Protein 1UKF (pdb70)

Solvent-accessible surface area: 8376 Å² total; per-residue (Å²): 104,29,83,109,35,43,57,1,86,55,87,0,12,147,83,114,15,20,4,0,0,0,0,10,0,2,67,22,2,80,79,69,86,8,86,50,6,0,78,50,0,29,96,149,16,119,0,15,63,78,0,42,93,16,18,110,44,31,69,99,18,29,62,53,5,98,87,112,129,51,112,39,20,119,52,54,0,8,27,26,0,0,98,76,23,47,16,40,47,126,143,138,17,88,53,13,116,32,80,57,50,22,55,102,5,0,93,48,1,3,122,16,0,9,60,66,59,66,52,3,2,3,22,2,30,7,60,72,154,91,49,10,11,2,0,0,1,2,65,36,78,71,0,10,0,0,0,0,46,39,0,0,10,37,15,48,99,105,34,0,31,52,0,7,70,17,2,4,52,49,9,54,86,90,140,93,74,1,42,19,3,22,8,2,52,4,34,144

Foldseek 3Di:
DLVVQDDAWDQLCPVPLQLLLQLLCLLCVPPDDQNVSRVQSHPVHPSVVSSNVLSVQLVVQLVVCVVVVNPCSNQRSSQRSNVVSVKHFPDDKDKFFCPDALLVQLVVVLVVALDAAKKKWKWFQFPVRDIAIWIWHHHPQKIWIQGNRTGIGIDGSVCSSVNSSVVQVVCVVVVRHRRIMIIGIIDD

Radius of gyration: 15.11 Å; Cα contacts (8 Å, |Δi|>4): 399; chains: 1; bounding box: 39×33×38 Å

Sequence (188 aa):
SLSDFSVASRDVNHNNICAGLSTEWLVMSSDGDAESRMDHLDYNGEGQSRGSERHQVYNDALRAALSNDDEAPFFTASTAVIEDAGFSLRREPKTVHASGGSAQLGQTVAHDVAQSGRKHLLSLRFANVQGHAIACSCEGSQFKLFDPNLGEFQSSRSAAPQLIKGLIDHYNSLNYDVACVNEFRVSV

Nearest PDB structures (foldseek):
  1ukf-assembly1_A  TM=1.005E+00  e=8.238E-40  Pseudomonas savastanoi pv. phaseolicola
  6ii6-assembly2_B  TM=4.759E-01  e=4.467E-05  Vibrio vulnificus
  8sfg-assembly2_C  TM=4.912E-01  e=7.517E-05  Vibrio vulnificus CMCP6
  6ii6-assembly1_A  TM=4.630E-01  e=6.320E-05  Vibrio vulnificus
  6ii2-assembly1_A  TM=4.224E-01  e=4.783E-04  Vibrio vulnificus

Organism: Pseudomonas savastanoi pv. phaseolicola (NCBI:txid319)

B-factor: mean 17.12, std 7.64, range [7.34, 47.31]

Secondary structure (DSSP, 8-state):
-GGGGEEEE----TT--HHHHHHHHHHTTTSS-HHHHHHHHSTTSHHHHHHHHHHHHHHHHHHHHHHTT-SSHHHHHHHHHHHHTT-EE-SPPEEEE--S-HHHHHHHHHHHH-STT-EEEEEEEETTTEEEEEEEEEETTEEEEEETTTEEEEEETTTHHHHHHHHHHHHHHTT--EEEEEEEEEE-

InterPro domains:
  IPR006473 Peptidase C58, YopT-type domain [PF03543] (80-255)
  IPR006473 Peptidase C58, YopT-type domain [TIGR01586] (83-266)
  IPR038765 Papain-like cysteine peptidase superfamily [SSF54001] (82-266)

CATH classification: 3.90.70.20

Structure (mmCIF, N/CA/C/O backbone):
data_1UKF
#
_entry.id   1UKF
#
_cell.length_a   43.601
_cell.length_b   49.596
_cell.length_c   75.705
_cell.angle_alpha   90.00
_cell.angle_beta   90.00
_cell.angle_gamma   90.00
#
_symmetry.space_group_name_H-M   'P 21 21 21'
#
loop_
_entity.id
_entity.type
_entity.pdbx_description
1 polymer 'Avirulence protein AVRPPH3'
2 water water
#
loop_
_atom_site.group_PDB
_atom_site.id
_atom_site.type_symbol
_atom_site.label_atom_id
_atom_site.label_alt_id
_atom_site.label_comp_id
_atom_site.label_asym_id
_atom_site.label_entity_id
_atom_site.label_seq_id
_atom_site.pdbx_PDB_ins_code
_atom_site.Cartn_x
_atom_site.Cartn_y
_atom_site.Cartn_z
_atom_site.occupancy
_atom_site.B_iso_or_equiv
_atom_site.auth_seq_id
_atom_site.auth_comp_id
_atom_site.auth_asym_id
_atom_site.auth_atom_id
_atom_site.pdbx_PDB_model_num
ATOM 1 N N . SER A 1 1 ? 28.352 31.343 64.052 1.00 27.91 81 SER A N 1
ATOM 2 C CA . SER A 1 1 ? 28.536 30.788 62.680 1.00 26.36 81 SER A CA 1
ATOM 3 C C . SER A 1 1 ? 28.142 31.814 61.621 1.00 25.27 81 SER A C 1
ATOM 4 O O . SER A 1 1 ? 27.298 32.675 61.863 1.00 25.35 81 SER A O 1
ATOM 7 N N . LEU A 1 2 ? 28.758 31.715 60.448 1.00 23.55 82 LEU A N 1
ATOM 8 C CA . LEU A 1 2 ? 28.472 32.639 59.357 1.00 22.47 82 LEU A CA 1
ATOM 9 C C . LEU A 1 2 ? 27.011 32.551 58.919 1.00 21.69 82 LEU A C 1
ATOM 10 O O . LEU A 1 2 ? 26.384 33.568 58.628 1.00 20.42 82 LEU A O 1
ATOM 15 N N . SER A 1 3 ? 26.469 31.336 58.879 1.00 21.40 83 SER A N 1
ATOM 16 C CA . SER A 1 3 ? 25.082 31.139 58.474 1.00 21.13 83 SER A CA 1
ATOM 17 C C . SER A 1 3 ? 24.122 31.835 59.433 1.00 20.01 83 SER A C 1
ATOM 18 O O . SER A 1 3 ? 22.998 32.175 59.060 1.00 19.77 83 SER A O 1
ATOM 21 N N . ASP A 1 4 ? 24.566 32.046 60.669 1.00 19.80 84 ASP A N 1
ATOM 22 C CA . ASP A 1 4 ? 23.734 32.711 61.665 1.00 20.90 84 ASP A CA 1
ATOM 23 C C . ASP A 1 4 ? 23.493 34.171 61.296 1.00 19.20 84 ASP A C 1
ATOM 24 O O . ASP A 1 4 ? 22.513 34.771 61.737 1.00 20.98 84 ASP A O 1
ATOM 29 N N . PHE A 1 5 ? 24.384 34.737 60.485 1.00 14.96 85 PHE A N 1
ATOM 30 C CA . PHE A 1 5 ? 24.254 36.130 60.059 1.00 13.30 85 PHE A CA 1
ATOM 31 C C . PHE A 1 5 ? 23.595 36.262 58.690 1.00 12.01 85 PHE A C 1
ATOM 32 O O . PHE A 1 5 ? 23.305 37.367 58.240 1.00 12.09 85 PHE A O 1
ATOM 40 N N . SER A 1 6 ? 23.350 35.136 58.033 1.00 12.15 86 SER A N 1
ATOM 41 C CA . SER A 1 6 ? 22.738 35.155 56.711 1.00 12.83 86 SER A CA 1
ATOM 42 C C . SER A 1 6 ? 21.299 35.656 56.709 1.00 12.18 86 SER A C 1
ATOM 43 O O . SER A 1 6 ? 20.476 35.204 57.508 1.00 12.33 86 SER A O 1
ATOM 46 N N . VAL A 1 7 ? 20.992 36.592 55.817 1.00 12.01 87 VAL A N 1
ATOM 47 C CA . VAL A 1 7 ? 19.628 37.097 55.702 1.00 12.33 87 VAL A CA 1
ATOM 48 C C . VAL A 1 7 ? 19.052 36.782 54.321 1.00 12.72 87 VAL A C 1
ATOM 49 O O . VAL A 1 7 ? 17.835 36.733 54.142 1.00 15.15 87 VAL A O 1
ATOM 53 N N . ALA A 1 8 ? 19.930 36.568 53.346 1.00 11.10 88 ALA A N 1
ATOM 54 C CA . ALA A 1 8 ? 19.506 36.224 51.991 1.00 11.42 88 ALA A CA 1
ATOM 55 C C . ALA A 1 8 ? 20.651 35.527 51.268 1.00 10.52 88 ALA A C 1
ATOM 56 O O . ALA A 1 8 ? 21.524 36.174 50.685 1.00 10.63 88 ALA A O 1
ATOM 58 N N . SER A 1 9 ? 20.644 34.201 51.320 1.00 10.27 89 SER A N 1
ATOM 59 C CA . SER A 1 9 ? 21.672 33.393 50.681 1.00 11.54 89 SER A CA 1
ATOM 60 C C . SER A 1 9 ? 21.458 33.358 49.172 1.00 11.06 89 SER A C 1
ATOM 61 O O . SER A 1 9 ? 20.348 33.100 48.698 1.00 13.05 89 SER A O 1
ATOM 64 N N . ARG A 1 10 ? 22.519 33.620 48.416 1.00 9.38 90 ARG A N 1
ATOM 65 C CA . ARG A 1 10 ? 22.430 33.609 46.963 1.00 10.56 90 ARG A CA 1
ATOM 66 C C . ARG A 1 10 ? 23.810 33.753 46.339 1.00 10.18 90 ARG A C 1
ATOM 67 O O . ARG A 1 10 ? 24.501 34.746 46.568 1.00 11.49 90 ARG A O 1
ATOM 75 N N . ASP A 1 11 ? 24.218 32.752 45.566 1.00 9.13 91 ASP A N 1
ATOM 76 C CA . ASP A 1 11 ? 25.495 32.814 44.870 1.00 9.08 91 ASP A CA 1
ATOM 77 C C . ASP A 1 11 ? 25.170 33.455 43.526 1.00 9.14 91 ASP A C 1
ATOM 78 O O . ASP A 1 11 ? 24.632 32.797 42.632 1.00 9.41 91 ASP A O 1
ATOM 83 N N . VAL A 1 12 ? 25.479 34.739 43.390 1.00 8.40 92 VAL A N 1
ATOM 84 C CA . VAL A 1 12 ? 25.184 35.459 42.157 1.00 9.05 92 VAL A CA 1
ATOM 85 C C . VAL A 1 12 ? 26.436 35.822 41.365 1.00 8.88 92 VAL A C 1
ATOM 86 O O . VAL A 1 12 ? 26.366 36.600 40.412 1.00 8.60 92 VAL A O 1
ATOM 90 N N . ASN A 1 13 ? 27.566 35.214 41.728 1.00 9.26 93 ASN A N 1
ATOM 91 C CA . ASN A 1 13 ? 28.842 35.524 41.086 1.00 8.93 93 ASN A CA 1
ATOM 92 C C . ASN A 1 13 ? 29.402 34.468 40.134 1.00 9.55 93 ASN A C 1
ATOM 93 O O . ASN A 1 13 ? 30.612 34.410 39.910 1.00 9.79 93 ASN A O 1
ATOM 98 N N . HIS A 1 14 ? 28.540 33.645 39.548 1.00 10.00 94 HIS A N 1
ATOM 99 C CA . HIS A 1 14 ? 29.023 32.623 38.626 1.00 10.81 94 HIS A CA 1
ATOM 100 C C . HIS A 1 14 ? 29.801 33.230 37.455 1.00 11.01 94 HIS A C 1
ATOM 101 O O . HIS A 1 14 ? 30.702 32.590 36.907 1.00 12.17 94 HIS A O 1
ATOM 108 N N . ASN A 1 15 ? 29.455 34.459 37.077 1.00 10.98 95 ASN A N 1
ATOM 109 C CA . ASN A 1 15 ? 30.113 35.127 35.959 1.00 11.77 95 ASN A CA 1
ATOM 110 C C . ASN A 1 15 ? 31.342 35.954 36.329 1.00 11.82 95 ASN A C 1
ATOM 111 O O . ASN A 1 15 ? 31.863 36.702 35.499 1.00 12.62 95 ASN A O 1
ATOM 116 N N . ASN A 1 16 ? 31.797 35.831 37.573 1.00 11.78 96 ASN A N 1
ATOM 117 C CA . ASN A 1 16 ? 32.990 36.542 38.033 1.00 12.98 96 ASN A CA 1
ATOM 118 C C . ASN A 1 16 ? 32.983 38.042 37.763 1.00 12.33 96 ASN A C 1
ATOM 119 O O . ASN A 1 16 ? 33.879 38.574 37.105 1.00 12.76 96 ASN A O 1
ATOM 124 N N . ILE A 1 17 ? 31.970 38.721 38.286 1.00 10.76 97 ILE A N 1
ATOM 125 C CA . ILE A 1 17 ? 31.836 40.161 38.122 1.00 10.26 97 ILE A CA 1
ATOM 126 C C . ILE A 1 17 ? 31.600 40.753 39.510 1.00 8.69 97 ILE A C 1
ATOM 127 O O . ILE A 1 17 ? 30.760 41.628 39.699 1.00 9.25 97 ILE A O 1
ATOM 132 N N . CYS A 1 18 ? 32.383 40.281 40.475 1.00 8.66 98 CYS A N 1
ATOM 133 C CA . CYS A 1 18 ? 32.237 40.704 41.866 1.00 9.19 98 CYS A CA 1
ATOM 134 C C . CYS A 1 18 ? 32.301 42.195 42.176 1.00 7.82 98 CYS A C 1
ATOM 135 O O . CYS A 1 18 ? 31.456 42.694 42.924 1.00 8.52 98 CYS A O 1
ATOM 138 N N . ALA A 1 19 ? 33.275 42.914 41.624 1.00 8.86 99 ALA A N 1
ATOM 139 C CA . ALA A 1 19 ? 33.368 44.344 41.896 1.00 9.51 99 ALA A CA 1
ATOM 140 C C . ALA A 1 19 ? 32.123 45.068 41.386 1.00 8.58 99 ALA A C 1
ATOM 141 O O . ALA A 1 19 ? 31.582 45.939 42.070 1.00 8.94 99 ALA A O 1
ATOM 143 N N . GLY A 1 20 ? 31.677 44.707 40.185 1.00 9.03 100 GLY A N 1
ATOM 144 C CA . GLY A 1 20 ? 30.494 45.326 39.612 1.00 8.59 100 GLY A CA 1
ATOM 145 C C . GLY A 1 20 ? 29.233 45.019 40.404 1.00 8.29 100 GLY A C 1
ATOM 146 O O . GLY A 1 20 ? 28.429 45.915 40.662 1.00 8.87 100 GLY A O 1
ATOM 147 N N . LEU A 1 21 ? 29.047 43.754 40.778 1.00 8.17 101 LEU A N 1
ATOM 148 C CA . LEU A 1 21 ? 27.882 43.352 41.561 1.00 8.69 101 LEU A CA 1
ATOM 149 C C . LEU A 1 21 ? 27.894 44.017 42.932 1.00 8.46 101 LEU A C 1
ATOM 150 O O . LEU A 1 21 ? 26.853 44.459 43.421 1.00 8.91 101 LEU A O 1
ATOM 155 N N . SER A 1 22 ? 29.067 44.083 43.555 1.00 8.46 102 SER A N 1
ATOM 156 C CA . SER A 1 22 ? 29.192 44.695 44.870 1.00 8.45 102 SER A CA 1
ATOM 157 C C . SER A 1 22 ? 28.849 46.176 44.807 1.00 8.28 102 SER A C 1
ATOM 158 O O . SER A 1 22 ? 28.206 46.711 45.715 1.00 9.01 102 SER A O 1
ATOM 161 N N . THR A 1 23 ? 29.271 46.843 43.737 1.00 9.13 103 THR A N 1
ATOM 162 C CA . THR A 1 23 ? 28.973 48.261 43.597 1.00 10.18 103 THR A CA 1
ATOM 163 C C . THR A 1 23 ? 27.480 48.460 43.333 1.00 9.16 103 THR A C 1
ATOM 164 O O . THR A 1 23 ? 26.876 49.394 43.864 1.00 9.88 103 THR A O 1
ATOM 168 N N . GLU A 1 24 ? 26.876 47.581 42.535 1.00 9.41 104 GLU A N 1
ATOM 169 C CA . GLU A 1 24 ? 25.441 47.680 42.267 1.00 10.30 104 GLU A CA 1
ATOM 170 C C . GLU A 1 24 ? 24.696 47.496 43.593 1.00 11.21 104 GLU A C 1
ATOM 171 O O . GLU A 1 2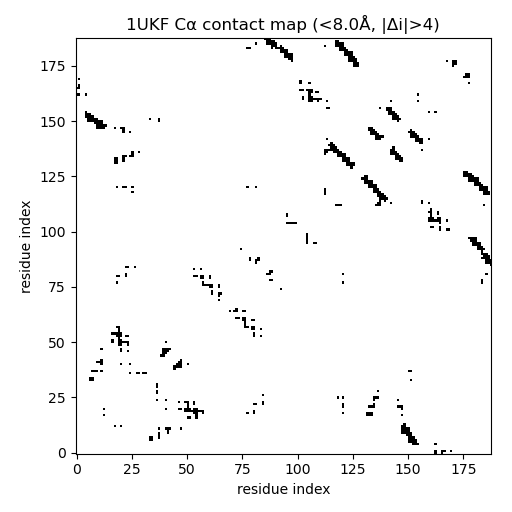4 ? 23.724 48.197 43.869 1.00 11.78 104 GLU A O 1
ATOM 177 N N . TRP A 1 25 ? 25.160 46.566 44.424 1.00 10.17 105 TRP A N 1
ATOM 178 C CA . TRP A 1 25 ? 24.519 46.347 45.718 1.00 10.21 105 TRP A CA 1
ATOM 179 C C . TRP A 1 25 ? 24.632 47.619 46.560 1.00 10.46 105 TRP A C 1
ATOM 180 O O . TRP A 1 25 ? 23.674 48.014 47.222 1.00 12.12 105 TRP A O 1
ATOM 191 N N . LEU A 1 26 ? 25.798 48.263 46.541 1.00 10.83 106 LEU A N 1
ATOM 192 C CA . LEU A 1 26 ? 25.983 49.488 47.310 1.00 12.16 106 LEU A CA 1
ATOM 193 C C . LEU A 1 26 ? 24.979 50.552 46.888 1.00 12.41 106 LEU A C 1
ATOM 194 O O . LEU A 1 26 ? 24.414 51.250 47.733 1.00 15.25 106 LEU A O 1
ATOM 199 N N . VAL A 1 27 ? 24.751 50.668 45.583 1.00 12.49 107 VAL A N 1
ATOM 200 C CA . VAL A 1 27 ? 23.814 51.656 45.064 1.00 14.68 107 VAL A CA 1
ATOM 201 C C . VAL A 1 27 ? 22.393 51.441 45.574 1.00 14.90 107 VAL A C 1
ATOM 202 O O . VAL A 1 27 ? 21.706 52.402 45.919 1.00 16.26 107 VAL A O 1
ATOM 206 N N . MET A 1 28 ? 21.946 50.191 45.639 1.00 14.13 108 MET A N 1
ATOM 207 C CA . MET A 1 28 ? 20.590 49.939 46.113 1.00 17.07 108 MET A CA 1
ATOM 208 C C . MET A 1 28 ? 20.502 49.105 47.390 1.00 14.88 108 MET A C 1
ATOM 209 O O . MET A 1 28 ? 19.535 48.376 47.605 1.00 15.37 108 MET A O 1
ATOM 214 N N . SER A 1 29 ? 21.497 49.256 48.259 1.00 14.06 109 SER A N 1
ATOM 215 C CA . SER A 1 29 ? 21.548 48.513 49.514 1.00 14.37 109 SER A CA 1
ATOM 216 C C . SER A 1 29 ? 20.408 48.838 50.476 1.00 14.69 109 SER A C 1
ATOM 217 O O . SER A 1 29 ? 20.103 48.047 51.365 1.00 13.99 109 SER A O 1
ATOM 220 N N . SER A 1 30 ? 19.771 49.990 50.293 1.00 15.85 110 SER A N 1
ATOM 221 C CA . SER A 1 30 ? 18.678 50.391 51.174 1.00 18.76 110 SER A CA 1
ATOM 222 C C . SER A 1 30 ? 17.298 50.140 50.579 1.00 18.84 110 SER A C 1
ATOM 223 O O . SER A 1 30 ? 16.285 50.436 51.215 1.00 20.36 110 SER A O 1
ATOM 226 N N . ASP A 1 31 ? 17.253 49.594 49.369 1.00 18.50 111 ASP A N 1
ATOM 227 C CA . ASP A 1 31 ? 15.977 49.335 48.711 1.00 19.65 111 ASP A CA 1
ATOM 228 C C . ASP A 1 31 ? 15.425 47.946 49.003 1.00 18.55 111 ASP A C 1
ATOM 229 O O . ASP A 1 31 ? 16.163 46.962 49.007 1.00 15.91 111 ASP A O 1
ATOM 234 N N . GLY A 1 32 ? 14.117 47.881 49.246 1.00 17.94 112 GLY A N 1
ATOM 235 C CA . GLY A 1 32 ? 13.460 46.618 49.539 1.00 17.93 112 GLY A CA 1
ATOM 236 C C . GLY A 1 32 ? 14.070 45.917 50.736 1.00 16.74 112 GLY A C 1
ATOM 237 O O . GLY A 1 32 ? 14.457 46.562 51.710 1.00 17.81 112 GLY A O 1
ATOM 238 N N . ASP A 1 33 ? 14.134 44.591 50.678 1.00 16.66 113 ASP A N 1
ATOM 239 C CA . ASP A 1 33 ? 14.736 43.818 51.755 1.00 17.24 113 ASP A CA 1
ATOM 240 C C . ASP A 1 33 ? 15.859 42.968 51.171 1.00 15.67 113 ASP A C 1
ATOM 241 O O . ASP A 1 33 ? 16.094 42.987 49.963 1.00 14.57 113 ASP A O 1
ATOM 246 N N . ALA A 1 34 ? 16.557 42.230 52.025 1.00 15.42 114 ALA A N 1
ATOM 247 C CA . ALA A 1 34 ? 17.670 41.404 51.572 1.00 12.52 114 ALA A CA 1
ATOM 248 C C . ALA A 1 34 ? 17.289 40.454 50.440 1.00 13.35 114 ALA A C 1
ATOM 249 O O . ALA A 1 34 ? 18.026 40.323 49.460 1.00 12.16 114 ALA A O 1
ATOM 251 N N . GLU A 1 35 ? 16.143 39.792 50.571 1.00 13.44 115 GLU A N 1
ATOM 252 C CA . GLU A 1 35 ? 15.688 38.853 49.550 1.00 14.29 115 GLU A CA 1
ATOM 253 C C . GLU A 1 35 ? 15.460 39.527 48.203 1.00 13.44 115 GLU A C 1
ATOM 254 O O . GLU A 1 35 ? 15.884 39.010 47.164 1.00 13.36 115 GLU A O 1
ATOM 260 N N . SER A 1 36 ? 14.790 40.676 48.210 1.00 13.50 116 SER A N 1
ATOM 261 C CA . SER A 1 36 ? 14.528 41.372 46.959 1.00 12.61 116 SER A CA 1
ATOM 262 C C . SER A 1 36 ? 15.822 41.904 46.351 1.00 12.02 116 SER A C 1
ATOM 263 O O . SER A 1 36 ? 15.939 41.996 45.131 1.00 12.03 116 SER A O 1
ATOM 266 N N . ARG A 1 37 ? 16.798 42.242 47.192 1.00 11.32 117 ARG A N 1
ATOM 267 C CA . ARG A 1 37 ? 18.073 42.736 46.678 1.00 10.65 117 ARG A CA 1
ATOM 268 C C . ARG A 1 37 ? 18.815 41.601 45.983 1.00 10.80 117 ARG A C 1
ATOM 269 O O . ARG A 1 37 ? 19.436 41.803 44.939 1.00 10.56 117 ARG A O 1
ATOM 277 N N . MET A 1 38 ? 18.742 40.402 46.550 1.00 9.52 118 MET A N 1
ATOM 278 C CA . MET A 1 38 ? 19.404 39.270 45.920 1.00 9.36 118 MET A CA 1
ATOM 279 C C . MET A 1 38 ? 18.656 38.875 44.643 1.00 10.54 118 MET A C 1
ATOM 280 O O . MET A 1 38 ? 19.275 38.454 43.665 1.00 10.31 118 MET A O 1
ATOM 285 N N . ASP A 1 39 ? 17.330 39.018 44.640 1.00 10.59 119 ASP A N 1
ATOM 286 C CA . ASP A 1 39 ? 16.544 38.694 43.446 1.00 11.15 119 ASP A CA 1
ATOM 287 C C . ASP A 1 39 ? 16.966 39.640 42.322 1.00 10.28 119 ASP A C 1
ATOM 288 O O . ASP A 1 39 ? 17.054 39.248 41.158 1.00 11.57 119 ASP A O 1
ATOM 293 N N . HIS A 1 40 ? 17.231 40.891 42.683 1.00 11.06 120 HIS A N 1
ATOM 294 C CA . HIS A 1 40 ? 17.659 41.907 41.725 1.00 10.42 120 HIS A CA 1
ATOM 295 C C . HIS A 1 40 ? 19.003 41.552 41.079 1.00 10.48 120 HIS A C 1
ATOM 296 O O . HIS A 1 40 ? 19.190 41.709 39.867 1.00 10.98 120 HIS A O 1
ATOM 303 N N . LEU A 1 41 ? 19.926 41.058 41.899 1.00 10.02 121 LEU A N 1
ATOM 304 C CA . LEU A 1 41 ? 21.268 40.707 41.451 1.00 10.06 121 LEU A CA 1
ATOM 305 C C . LEU A 1 41 ? 21.394 39.303 40.874 1.00 9.92 121 LEU A C 1
ATOM 306 O O . LEU A 1 41 ? 22.427 38.971 40.285 1.00 10.37 121 LEU A O 1
ATOM 311 N N . ASP A 1 42 ? 20.357 38.484 41.045 1.00 9.52 122 ASP A N 1
ATOM 312 C CA . ASP A 1 42 ? 20.378 37.113 40.540 1.00 11.03 122 ASP A CA 1
ATOM 313 C C . ASP A 1 42 ? 20.482 37.108 39.012 1.00 10.32 122 ASP A C 1
ATOM 314 O O . ASP A 1 42 ? 20.245 38.123 38.358 1.00 10.89 122 ASP A O 1
ATOM 319 N N . TYR A 1 43 ? 20.813 35.951 38.450 1.00 10.59 123 TYR A N 1
ATOM 320 C CA . TYR A 1 43 ? 21.035 35.818 37.016 1.00 11.45 123 TYR A CA 1
ATOM 321 C C . TYR A 1 43 ? 19.944 36.277 36.060 1.00 12.05 123 TYR A C 1
ATOM 322 O O . TYR A 1 43 ? 20.248 36.735 34.961 1.00 12.73 123 TYR A O 1
ATOM 331 N N . ASN A 1 44 ? 18.684 36.171 36.463 1.00 11.85 124 ASN A N 1
ATOM 332 C CA . ASN A 1 44 ? 17.595 36.603 35.594 1.00 12.62 124 ASN A CA 1
ATOM 333 C C . ASN A 1 44 ? 17.117 37.997 35.986 1.00 13.53 124 ASN A C 1
ATOM 334 O O . ASN A 1 44 ? 16.073 38.456 35.528 1.00 15.23 124 ASN A O 1
ATOM 339 N N . GLY A 1 45 ? 17.901 38.673 36.823 1.00 11.90 125 GLY A N 1
ATOM 340 C CA . GLY A 1 45 ? 17.539 40.002 37.280 1.00 12.18 125 GLY A CA 1
ATOM 341 C C . GLY A 1 45 ? 18.309 41.132 36.623 1.00 12.88 125 GLY A C 1
ATOM 342 O O . GLY A 1 45 ? 19.424 40.950 36.135 1.00 12.21 125 GLY A O 1
ATOM 343 N N . GLU A 1 46 ? 17.702 42.313 36.618 1.00 13.59 126 GLU A N 1
ATOM 344 C CA . GLU A 1 46 ? 18.312 43.499 36.029 1.00 13.99 126 GLU A CA 1
ATOM 345 C C . GLU A 1 46 ? 19.658 43.815 36.675 1.00 13.02 126 GLU A C 1
ATOM 346 O O . GLU A 1 46 ? 20.571 44.311 36.011 1.00 12.81 126 GLU A O 1
ATOM 352 N N . GLY A 1 47 ? 19.770 43.522 37.969 1.00 11.60 127 GLY A N 1
ATOM 353 C CA . GLY A 1 47 ? 21.001 43.782 38.697 1.00 11.40 127 GLY A CA 1
ATOM 354 C C . GLY A 1 47 ? 22.196 43.001 38.186 1.00 10.95 127 GLY A C 1
ATOM 355 O O . GLY A 1 47 ? 23.330 43.468 38.300 1.00 12.65 127 GLY A O 1
ATOM 356 N N . GLN A 1 48 ? 21.960 41.814 37.636 1.00 10.69 128 GLN A N 1
ATOM 357 C CA . GLN A 1 48 ? 23.053 41.009 37.105 1.00 10.66 128 GLN A CA 1
ATOM 358 C C . GLN A 1 48 ? 23.637 41.743 35.897 1.00 11.80 128 GLN A C 1
ATOM 359 O O . GLN A 1 48 ? 24.856 41.849 35.758 1.00 12.53 128 GLN A O 1
ATOM 365 N N . SER A 1 49 ? 22.772 42.268 35.030 1.00 11.91 129 SER A N 1
ATOM 366 C CA . SER A 1 49 ? 23.241 43.005 33.859 1.00 14.05 129 SER A CA 1
ATOM 367 C C . SER A 1 49 ? 23.879 44.332 34.253 1.00 13.15 129 SER A C 1
ATOM 368 O O . SER A 1 49 ? 24.913 44.711 33.705 1.00 12.57 129 SER A O 1
ATOM 371 N N . ARG A 1 50 ? 23.265 45.042 35.195 1.00 12.21 130 ARG A N 1
ATOM 372 C CA . ARG A 1 50 ? 23.814 46.319 35.636 1.00 12.22 130 ARG A CA 1
ATOM 373 C C . ARG A 1 50 ? 25.163 46.064 36.307 1.00 12.44 130 ARG A C 1
ATOM 374 O O . ARG A 1 50 ? 26.125 46.807 36.096 1.00 12.16 130 ARG A O 1
ATOM 382 N N . GLY A 1 51 ? 25.227 45.009 37.114 1.00 11.16 131 GLY A N 1
ATOM 383 C CA . GLY A 1 51 ? 26.465 44.668 37.789 1.00 11.79 131 GLY A CA 1
ATOM 384 C C . GLY A 1 51 ? 27.544 44.338 36.778 1.00 10.71 131 GLY A C 1
ATOM 385 O O . GLY A 1 51 ? 28.706 44.700 36.955 1.00 10.65 131 GLY A O 1
ATOM 386 N N . SER A 1 52 ? 27.165 43.648 35.708 1.00 10.40 132 SER A N 1
ATOM 387 C CA . SER A 1 52 ? 28.120 43.295 34.667 1.00 11.56 132 SER A CA 1
ATOM 388 C C . SER A 1 52 ? 28.651 44.562 34.001 1.00 11.95 132 SER A C 1
ATOM 389 O O . SER A 1 52 ? 29.848 44.677 33.729 1.00 11.92 132 SER A O 1
ATOM 392 N N . GLU A 1 53 ? 27.759 45.516 33.750 1.00 10.95 133 GLU A N 1
ATOM 393 C CA . GLU A 1 53 ? 28.144 46.783 33.135 1.00 11.95 133 GLU A CA 1
ATOM 394 C C . GLU A 1 53 ? 29.114 47.525 34.049 1.00 10.92 133 GLU A C 1
ATOM 395 O O . GLU A 1 53 ? 30.105 48.092 33.588 1.00 11.34 133 GLU A O 1
ATOM 401 N N . ARG A 1 54 ? 28.825 47.537 35.346 1.00 10.53 134 ARG A N 1
ATOM 402 C CA . ARG A 1 54 ? 29.712 48.204 36.287 1.00 10.23 134 ARG A CA 1
ATOM 403 C C . ARG A 1 54 ? 31.049 47.478 36.331 1.00 9.89 134 ARG A C 1
ATOM 404 O O . ARG A 1 54 ? 32.099 48.110 36.451 1.00 9.77 134 ARG A O 1
ATOM 412 N N . HIS A 1 55 ? 31.024 46.153 36.228 1.00 9.81 135 HIS A N 1
ATOM 413 C CA . HIS A 1 55 ? 32.272 45.414 36.262 1.00 8.71 135 HIS A CA 1
ATOM 414 C C . HIS A 1 55 ? 33.116 45.756 35.036 1.00 10.30 135 HIS A C 1
ATOM 415 O O . HIS A 1 55 ? 34.347 45.695 35.082 1.00 10.02 135 HIS A O 1
ATOM 422 N N . GLN A 1 56 ? 32.457 46.108 33.935 1.00 11.43 136 GLN A N 1
ATOM 423 C CA . GLN A 1 56 ? 33.180 46.489 32.730 1.00 11.28 136 GLN A CA 1
ATOM 424 C C . GLN A 1 56 ? 33.879 47.826 32.973 1.00 11.01 136 GLN A C 1
ATOM 425 O O . GLN A 1 56 ? 34.961 48.068 32.439 1.00 11.72 136 GLN A O 1
ATOM 431 N N . VAL A 1 57 ? 33.262 48.693 33.773 1.00 10.93 137 VAL A N 1
ATOM 432 C CA . VAL A 1 57 ? 33.881 49.974 34.106 1.00 11.23 137 VAL A CA 1
ATOM 433 C C . VAL A 1 57 ? 35.147 49.648 34.904 1.00 11.14 137 VAL A C 1
ATOM 434 O O . VAL A 1 57 ? 36.201 50.240 34.686 1.00 11.25 137 VAL A O 1
ATOM 438 N N . TYR A 1 58 ? 35.032 48.701 35.832 1.00 10.22 138 TYR A N 1
ATOM 439 C CA . TYR A 1 58 ? 36.166 48.265 36.641 1.00 8.98 138 TYR A CA 1
ATOM 440 C C . TYR A 1 58 ? 37.274 47.717 35.733 1.00 9.25 138 TYR A C 1
ATOM 441 O O . TYR A 1 58 ? 38.438 48.106 35.859 1.00 10.02 138 TYR A O 1
ATOM 450 N N . ASN A 1 59 ? 36.906 46.817 34.822 1.00 9.29 139 ASN A N 1
ATOM 451 C CA . ASN A 1 59 ? 37.872 46.217 33.902 1.00 9.41 139 ASN A CA 1
ATOM 452 C C . ASN A 1 59 ? 38.531 47.247 32.996 1.00 8.64 139 ASN A C 1
ATOM 453 O O . ASN A 1 59 ? 39.734 47.169 32.742 1.00 10.27 139 ASN A O 1
ATOM 458 N N . ASP A 1 60 ? 37.745 48.197 32.494 1.00 9.38 140 ASP A N 1
ATOM 459 C CA . ASP A 1 60 ? 38.282 49.239 31.620 1.00 10.30 140 ASP A CA 1
ATOM 460 C C . ASP A 1 60 ? 39.335 50.044 32.368 1.00 10.50 140 ASP A C 1
ATOM 461 O O . ASP A 1 60 ? 40.406 50.331 31.833 1.00 10.39 140 ASP A O 1
ATOM 466 N N . ALA A 1 61 ? 39.025 50.409 33.607 1.00 9.66 141 ALA A N 1
ATOM 467 C CA . ALA A 1 61 ? 39.959 51.185 34.416 1.00 9.79 141 ALA A CA 1
ATOM 468 C C . ALA A 1 61 ? 41.201 50.369 34.761 1.00 9.95 141 ALA A C 1
ATOM 469 O O . ALA A 1 61 ? 42.311 50.903 34.792 1.00 11.66 141 ALA A O 1
ATOM 471 N N . LEU A 1 62 ? 41.022 49.077 35.015 1.00 9.90 142 LEU A N 1
ATOM 472 C CA . LEU A 1 62 ? 42.155 48.221 35.344 1.00 9.80 142 LEU A CA 1
ATOM 473 C C . LEU A 1 62 ? 43.073 48.072 34.135 1.00 10.57 142 LEU A C 1
ATOM 474 O O . LEU A 1 62 ? 44.292 48.192 34.260 1.00 10.53 142 LEU A O 1
ATOM 479 N N . ARG A 1 63 ? 42.489 47.818 32.967 1.00 9.75 143 ARG A N 1
ATOM 480 C CA . ARG A 1 63 ? 43.279 47.655 31.749 1.00 9.86 143 ARG A CA 1
ATOM 481 C C . ARG A 1 63 ? 44.099 48.912 31.469 1.00 9.93 143 ARG A C 1
ATOM 482 O O . ARG A 1 63 ? 45.272 48.825 31.110 1.00 10.54 143 ARG A O 1
ATOM 484 N N . ALA A 1 64 ? 43.484 50.079 31.634 1.00 10.23 144 ALA A N 1
ATOM 485 C CA . ALA A 1 64 ? 44.190 51.338 31.404 1.00 11.25 144 ALA A CA 1
ATOM 486 C C . ALA A 1 64 ? 45.312 51.523 32.428 1.00 12.75 144 ALA A C 1
ATOM 487 O O . ALA A 1 64 ? 46.422 51.930 32.082 1.00 13.35 144 ALA A 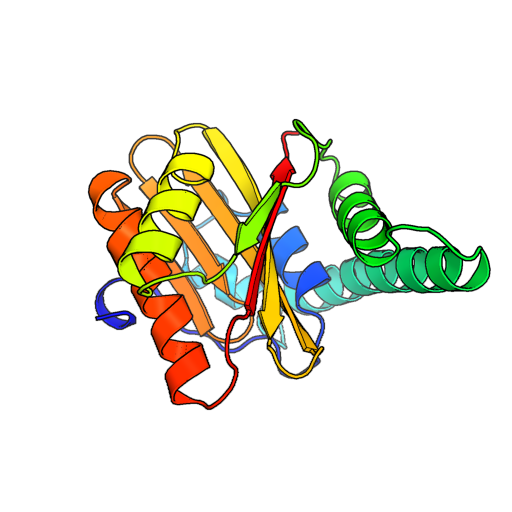O 1
ATOM 489 N N . ALA A 1 65 ? 45.023 51.217 33.689 1.00 11.56 145 ALA A N 1
ATOM 490 C CA . ALA A 1 65 ? 46.008 51.356 34.759 1.00 12.71 145 ALA A CA 1
ATOM 491 C C . ALA A 1 65 ? 47.217 50.459 34.520 1.00 13.47 145 ALA A C 1
ATOM 492 O O . ALA A 1 65 ? 48.357 50.877 34.724 1.00 15.01 145 ALA A O 1
ATOM 494 N N . LEU A 1 66 ? 46.972 49.228 34.090 1.00 11.47 146 LEU A N 1
ATOM 495 C CA . LEU A 1 66 ? 48.061 48.298 33.821 1.00 13.01 146 LEU A CA 1
ATOM 496 C C . LEU A 1 66 ? 48.860 48.749 32.601 1.00 13.66 146 LEU A C 1
ATOM 497 O O . LEU A 1 66 ? 50.084 48.611 32.561 1.00 15.68 146 LEU A O 1
ATOM 502 N N . SER A 1 67 ? 48.166 49.292 31.606 1.00 14.60 147 SER A N 1
ATOM 503 C CA . SER A 1 67 ? 48.826 49.768 30.394 1.00 16.74 147 SER A CA 1
ATOM 504 C C . SER A 1 67 ? 49.694 50.986 30.701 1.00 17.67 147 SER A C 1
ATOM 505 O O . SER A 1 67 ? 50.739 51.183 30.080 1.00 19.95 147 SER A O 1
ATOM 508 N N . ASN A 1 68 ? 49.259 51.792 31.665 1.00 18.54 148 ASN A N 1
ATOM 509 C CA . ASN A 1 68 ? 49.977 53.002 32.053 1.00 21.04 148 ASN A CA 1
ATOM 510 C C . ASN A 1 68 ? 50.990 52.771 33.173 1.00 21.75 148 ASN A C 1
ATOM 511 O O . ASN A 1 68 ? 51.542 53.727 33.723 1.00 22.51 148 ASN A O 1
ATOM 516 N N . ASP A 1 69 ? 51.233 51.507 33.504 1.00 22.21 149 ASP A N 1
ATOM 517 C CA . ASP A 1 69 ? 52.177 51.153 34.559 1.00 24.09 149 ASP A CA 1
ATOM 518 C C . ASP A 1 69 ? 51.846 51.861 35.871 1.00 24.49 149 ASP A C 1
ATOM 519 O O . ASP A 1 69 ? 52.724 52.412 36.538 1.00 25.27 149 ASP A O 1
ATOM 524 N N . ASP A 1 70 ? 50.566 51.838 36.229 1.00 23.34 150 ASP A N 1
ATOM 525 C CA . ASP A 1 70 ? 50.081 52.460 37.455 1.00 23.41 150 ASP A CA 1
ATOM 526 C C . ASP A 1 70 ? 50.730 51.774 38.655 1.00 22.07 150 ASP A C 1
ATOM 527 O O . ASP A 1 70 ? 50.916 50.558 38.654 1.00 22.22 150 ASP A O 1
ATOM 532 N N . GLU A 1 71 ? 51.074 52.557 39.674 1.00 22.55 151 GLU A N 1
ATOM 533 C CA . GLU A 1 71 ? 51.699 52.018 40.878 1.00 22.48 151 GLU A CA 1
ATOM 534 C C . GLU A 1 71 ? 50.707 51.174 41.677 1.00 21.11 151 GLU A C 1
ATOM 535 O O . GLU A 1 71 ? 51.090 50.209 42.339 1.00 22.69 151 GLU A O 1
ATOM 537 N N . ALA A 1 72 ? 49.432 51.547 41.608 1.00 19.57 152 ALA A N 1
ATOM 538 C CA . ALA A 1 72 ? 48.375 50.833 42.314 1.00 17.15 152 ALA A CA 1
ATOM 539 C C . ALA A 1 72 ? 47.178 50.648 41.382 1.00 16.09 152 ALA A C 1
ATOM 540 O O . ALA A 1 72 ? 46.123 51.250 41.584 1.00 15.45 152 ALA A O 1
ATOM 542 N N . PRO A 1 73 ? 47.320 49.786 40.362 1.00 14.52 153 PRO A N 1
ATOM 543 C CA . PRO A 1 73 ? 46.251 49.528 39.392 1.00 12.60 153 PRO A CA 1
ATOM 544 C C . PRO A 1 73 ? 44.911 49.052 39.935 1.00 11.73 153 PRO A C 1
ATOM 545 O O . PRO A 1 73 ? 43.866 49.460 39.433 1.00 10.92 153 PRO A O 1
ATOM 549 N N . PHE A 1 74 ? 44.931 48.191 40.945 1.00 11.93 154 PHE A N 1
ATOM 550 C CA . PHE A 1 74 ? 43.690 47.689 41.516 1.00 11.08 154 PHE A CA 1
ATOM 551 C C . PHE A 1 74 ? 42.984 48.753 42.349 1.00 12.03 154 PHE A C 1
ATOM 552 O O . PHE A 1 74 ? 41.758 48.814 42.363 1.00 12.40 154 PHE A O 1
ATOM 560 N N . PHE A 1 75 ? 43.752 49.597 43.034 1.00 11.06 155 PHE A N 1
ATOM 561 C CA . PHE A 1 75 ? 43.152 50.677 43.808 1.00 11.82 155 PHE A CA 1
ATOM 562 C C . PHE A 1 75 ? 42.507 51.633 42.812 1.00 12.20 155 PHE A C 1
ATOM 563 O O . PHE A 1 75 ? 41.429 52.164 43.053 1.00 12.13 155 PHE A O 1
ATOM 571 N N . THR A 1 76 ? 43.177 51.847 41.685 1.00 11.92 156 THR A N 1
ATOM 572 C CA . THR A 1 76 ? 42.665 52.737 40.654 1.00 12.32 156 THR A CA 1
ATOM 573 C C . THR A 1 76 ? 41.368 52.196 40.053 1.00 11.59 156 THR A C 1
ATOM 574 O O . THR A 1 76 ? 40.401 52.937 39.877 1.00 12.22 156 THR A O 1
ATOM 578 N N . ALA A 1 77 ? 41.346 50.901 39.751 1.00 10.44 157 ALA A N 1
ATOM 579 C CA . ALA A 1 77 ? 40.165 50.268 39.171 1.00 10.23 157 ALA A CA 1
ATOM 580 C C . ALA A 1 77 ? 38.977 50.285 40.135 1.00 9.33 157 ALA A C 1
ATOM 581 O O . ALA A 1 77 ? 37.852 50.588 39.737 1.00 9.90 157 ALA A O 1
ATOM 583 N N . SER A 1 78 ? 39.226 49.956 41.399 1.00 10.51 158 SER A N 1
ATOM 584 C CA . SER A 1 78 ? 38.163 49.949 42.395 1.00 10.31 158 SER A CA 1
ATOM 585 C C . SER A 1 78 ? 37.614 51.356 42.590 1.00 11.17 158 SER A C 1
ATOM 586 O O . SER A 1 78 ? 36.409 51.545 42.772 1.00 11.51 158 SER A O 1
ATOM 589 N N . THR A 1 79 ? 38.497 52.347 42.552 1.00 10.73 159 THR A N 1
ATOM 590 C CA . THR A 1 79 ? 38.068 53.731 42.706 1.00 12.37 159 THR A CA 1
ATOM 591 C C . THR A 1 79 ? 37.199 54.135 41.515 1.00 12.11 159 THR A C 1
ATOM 592 O O . THR A 1 79 ? 36.196 54.824 41.676 1.00 11.94 159 THR A O 1
ATOM 596 N N . ALA A 1 80 ? 37.579 53.689 40.323 1.00 12.08 160 ALA A N 1
ATOM 597 C CA . ALA A 1 80 ? 36.836 54.020 39.114 1.00 10.89 160 ALA A CA 1
ATOM 598 C C . ALA A 1 80 ? 35.408 53.487 39.137 1.00 11.40 160 ALA A C 1
ATOM 599 O O . ALA A 1 80 ? 34.472 54.198 38.773 1.00 12.09 160 ALA A O 1
ATOM 601 N N . VAL A 1 81 ? 35.226 52.244 39.574 1.00 11.36 161 VAL A N 1
ATOM 602 C CA . VAL A 1 81 ? 33.882 51.687 39.594 1.00 11.16 161 VAL A CA 1
ATOM 603 C C . VAL A 1 81 ? 32.982 52.357 40.628 1.00 10.84 161 VAL A C 1
ATOM 604 O O . VAL A 1 81 ? 31.790 52.540 40.377 1.00 10.53 161 VAL A O 1
ATOM 608 N N . ILE A 1 82 ? 33.526 52.753 41.775 1.00 10.50 162 ILE A N 1
ATOM 609 C CA . ILE A 1 82 ? 32.664 53.407 42.753 1.00 11.67 162 ILE A CA 1
ATOM 610 C C . ILE A 1 82 ? 32.350 54.845 42.340 1.00 11.80 162 ILE A C 1
ATOM 611 O O . ILE A 1 82 ? 31.256 55.340 42.612 1.00 12.94 162 ILE A O 1
ATOM 616 N N . GLU A 1 83 ? 33.283 55.513 41.666 1.00 12.46 163 GLU A N 1
ATOM 617 C CA . GLU A 1 83 ? 33.025 56.882 41.218 1.00 12.95 163 GLU A CA 1
ATOM 618 C C . GLU A 1 83 ? 31.983 56.871 40.102 1.00 12.90 163 GLU A C 1
ATOM 619 O O . GLU A 1 83 ? 31.154 57.776 40.007 1.00 13.95 163 GLU A O 1
ATOM 625 N N . ASP A 1 84 ? 32.023 55.839 39.266 1.00 12.81 164 ASP A N 1
ATOM 626 C CA . ASP A 1 84 ? 31.069 55.703 38.172 1.00 13.21 164 ASP A CA 1
ATOM 627 C C . ASP A 1 84 ? 29.658 55.561 38.734 1.00 13.67 164 ASP A C 1
ATOM 628 O O . ASP A 1 84 ? 28.681 55.947 38.087 1.00 15.13 164 ASP A O 1
ATOM 633 N N . ALA A 1 85 ? 29.560 55.005 39.939 1.00 14.22 165 ALA A N 1
ATOM 634 C CA . ALA A 1 85 ? 28.280 54.792 40.604 1.00 14.36 165 ALA A CA 1
ATOM 635 C C . ALA A 1 85 ? 27.798 56.018 41.376 1.00 14.76 165 ALA A C 1
ATOM 636 O O . ALA A 1 85 ? 26.749 55.977 42.023 1.00 17.38 165 ALA A O 1
ATOM 638 N N . GLY A 1 86 ? 28.563 57.102 41.317 1.00 14.12 166 GLY A N 1
ATOM 639 C CA . GLY A 1 86 ? 28.165 58.316 42.010 1.00 14.68 166 GLY A CA 1
ATOM 640 C C . GLY A 1 86 ? 28.772 58.518 43.385 1.00 14.97 166 GLY A C 1
ATOM 641 O O . GLY A 1 86 ? 28.410 59.460 44.094 1.00 16.08 166 GLY A O 1
ATOM 642 N N . PHE A 1 87 ? 29.688 57.637 43.773 1.00 13.45 167 PHE A N 1
ATOM 643 C CA . PHE A 1 87 ? 30.343 57.744 45.072 1.00 13.67 167 PHE A CA 1
ATOM 644 C C . PHE A 1 87 ? 31.691 58.425 44.927 1.00 14.04 167 PHE A C 1
ATOM 645 O O . PHE A 1 87 ? 32.199 58.607 43.822 1.00 14.78 167 PHE A O 1
ATOM 653 N N . SER A 1 88 ? 32.272 58.779 46.066 1.00 15.37 168 SER A N 1
ATOM 654 C CA . SER A 1 88 ? 33.591 59.386 46.104 1.00 16.24 168 SER A CA 1
ATOM 655 C C . SER A 1 88 ? 34.345 58.733 47.258 1.00 15.85 168 SER A C 1
ATOM 656 O O . SER A 1 88 ? 33.737 58.336 48.251 1.00 16.34 168 SER A O 1
ATOM 659 N N . LEU A 1 89 ? 35.659 58.594 47.115 1.00 17.72 169 LEU A N 1
ATOM 660 C CA . LEU A 1 89 ? 36.474 58.007 48.175 1.00 18.18 169 LEU A CA 1
ATOM 661 C C . LEU A 1 89 ? 36.587 59.002 49.319 1.00 19.45 169 LEU A C 1
ATOM 662 O O . LEU A 1 89 ? 36.921 60.166 49.102 1.00 20.51 169 LEU A O 1
ATOM 667 N N . ARG A 1 90 ? 36.314 58.543 50.534 1.00 19.75 170 ARG A N 1
ATOM 668 C CA . ARG A 1 90 ? 36.389 59.402 51.711 1.00 20.67 170 ARG A CA 1
ATOM 669 C C . ARG A 1 90 ? 37.773 59.358 52.345 1.00 21.16 170 ARG A C 1
ATOM 670 O O . ARG A 1 90 ? 38.184 60.289 53.039 1.00 22.22 170 ARG A O 1
ATOM 678 N N . ARG A 1 91 ? 38.491 58.268 52.106 1.00 20.73 171 ARG A N 1
ATOM 679 C CA . ARG A 1 91 ? 39.823 58.098 52.667 1.00 20.70 171 ARG A CA 1
ATOM 680 C C . ARG A 1 91 ? 40.709 57.323 51.715 1.00 20.29 171 ARG A C 1
ATOM 681 O O . ARG A 1 91 ? 40.237 56.732 50.746 1.00 19.24 171 ARG A O 1
ATOM 689 N N . GLU A 1 92 ? 42.004 57.333 52.004 1.00 19.97 172 GLU A N 1
ATOM 690 C CA . GLU A 1 92 ? 42.969 56.593 51.211 1.00 20.26 172 GLU A CA 1
ATOM 691 C C . GLU A 1 92 ? 42.625 55.129 51.459 1.00 18.09 172 GLU A C 1
ATOM 692 O O . GLU A 1 92 ? 42.288 54.756 52.582 1.00 18.65 172 GLU A O 1
ATOM 698 N N . PRO A 1 93 ? 42.671 54.287 50.415 1.00 16.89 173 PRO A N 1
ATOM 699 C CA . PRO A 1 93 ? 42.347 52.876 50.646 1.00 16.99 173 PRO A CA 1
ATOM 700 C C . PRO A 1 93 ? 43.224 52.309 51.759 1.00 17.29 173 PRO A C 1
ATOM 701 O O . PRO A 1 93 ? 44.439 52.520 51.771 1.00 19.24 173 PRO A O 1
ATOM 705 N N . LYS A 1 94 ? 42.606 51.598 52.694 1.00 16.75 174 LYS A N 1
ATOM 706 C CA . LYS A 1 94 ? 43.337 51.017 53.811 1.00 17.16 174 LYS A CA 1
ATOM 707 C C . LYS A 1 94 ? 43.555 49.524 53.619 1.00 18.28 174 LYS A C 1
ATOM 708 O O . LYS A 1 94 ? 42.665 48.811 53.162 1.00 19.62 174 LYS A O 1
ATOM 714 N N . THR A 1 95 ? 44.747 49.054 53.969 1.00 16.63 175 THR A N 1
ATOM 715 C CA . THR A 1 95 ? 45.078 47.644 53.841 1.00 17.43 175 THR A CA 1
ATOM 716 C C . THR A 1 95 ? 45.278 47.021 55.216 1.00 17.63 175 THR A C 1
ATOM 717 O O . THR A 1 95 ? 46.160 47.433 55.970 1.00 20.09 175 THR A O 1
ATOM 721 N N . VAL A 1 96 ? 44.452 46.035 55.543 1.00 15.75 176 VAL A N 1
ATOM 722 C CA . VAL A 1 96 ? 44.565 45.348 56.821 1.00 16.72 176 VAL A CA 1
ATOM 723 C C . VAL A 1 96 ? 45.123 43.961 56.532 1.00 17.27 176 VAL A C 1
ATOM 724 O O . VAL A 1 96 ? 44.505 43.173 55.813 1.00 16.34 176 VAL A O 1
ATOM 728 N N . HIS A 1 97 ? 46.300 43.672 57.078 1.00 17.71 177 HIS A N 1
ATOM 729 C CA . HIS A 1 97 ? 46.941 42.380 56.859 1.00 19.49 177 HIS A CA 1
ATOM 730 C C . HIS A 1 97 ? 46.435 41.313 57.818 1.00 20.39 177 HIS A C 1
ATOM 731 O O . HIS A 1 97 ? 46.012 41.612 58.932 1.00 20.61 177 HIS A O 1
ATOM 738 N N . ALA A 1 98 ? 46.490 40.062 57.372 1.00 22.23 178 ALA A N 1
ATOM 739 C CA . ALA A 1 98 ? 46.022 38.932 58.167 1.00 25.80 178 ALA A CA 1
ATOM 740 C C . ALA A 1 98 ? 46.958 38.547 59.308 1.00 28.21 178 ALA A C 1
ATOM 741 O O . ALA A 1 98 ? 46.797 37.485 59.909 1.00 30.09 178 ALA A O 1
ATOM 743 N N . SER A 1 99 ? 47.928 39.405 59.604 1.00 29.76 179 SER A N 1
ATOM 744 C CA . SER A 1 99 ? 48.880 39.144 60.683 1.00 31.45 179 SER A CA 1
ATOM 745 C C . SER A 1 99 ? 48.144 38.842 61.984 1.00 31.73 179 SER A C 1
ATOM 746 O O . SER A 1 99 ? 47.616 39.745 62.634 1.00 33.86 179 SER A O 1
ATOM 749 N N . GLY A 1 100 ? 48.114 37.568 62.360 1.00 32.51 180 GLY A N 1
ATOM 750 C CA . GLY A 1 100 ? 47.432 37.171 63.579 1.00 31.94 180 GLY A CA 1
ATOM 751 C C . GLY A 1 100 ? 46.188 36.353 63.283 1.00 31.83 180 GLY A C 1
ATOM 752 O O . GLY A 1 100 ? 45.950 35.968 62.139 1.00 32.42 180 GLY A O 1
ATOM 753 N N . GLY A 1 101 ? 45.391 36.088 64.314 1.00 30.81 181 GLY A N 1
ATOM 754 C CA . GLY A 1 101 ? 44.179 35.310 64.128 1.00 29.45 181 GLY A CA 1
ATOM 755 C C . GLY A 1 101 ? 43.134 36.020 63.286 1.00 27.96 181 GLY A C 1
ATOM 756 O O . GLY A 1 101 ? 43.262 37.210 62.992 1.00 28.98 181 GLY A O 1
ATOM 757 N N . SER A 1 102 ? 42.095 35.289 62.895 1.00 25.77 182 SER A N 1
ATOM 758 C CA . SER A 1 102 ? 41.027 35.856 62.084 1.00 23.76 182 SER A CA 1
ATOM 759 C C . SER A 1 102 ? 40.147 36.784 62.919 1.00 22.51 182 SER A C 1
ATOM 760 O O . SER A 1 102 ? 39.439 37.637 62.382 1.00 21.05 182 SER A O 1
ATOM 763 N N . ALA A 1 103 ? 40.196 36.618 64.236 1.00 21.84 183 ALA A N 1
ATOM 764 C CA . ALA A 1 103 ? 39.411 37.462 65.127 1.00 21.35 183 ALA A CA 1
ATOM 765 C C . ALA A 1 103 ? 39.997 38.867 65.106 1.00 21.69 183 ALA A C 1
ATOM 766 O O . ALA A 1 103 ? 39.262 39.853 65.091 1.00 19.73 183 ALA A O 1
ATOM 768 N N . GLN A 1 104 ? 41.325 38.953 65.099 1.00 21.92 184 GLN A N 1
ATOM 769 C CA . GLN A 1 104 ? 42.005 40.243 65.071 1.00 22.85 184 GLN A CA 1
ATOM 770 C C . GLN A 1 104 ? 41.699 40.970 63.768 1.00 21.95 184 GLN A C 1
ATOM 771 O O . GLN A 1 104 ? 41.376 42.159 63.771 1.00 21.77 184 GLN A O 1
ATOM 777 N N . LEU A 1 105 ? 41.806 40.254 62.653 1.00 21.11 185 LEU A N 1
ATOM 778 C CA . LEU A 1 105 ? 41.528 40.836 61.346 1.00 19.66 185 LEU A CA 1
ATOM 779 C C . LEU A 1 105 ? 40.082 41.316 61.306 1.00 17.61 185 LEU A C 1
ATOM 780 O O . LEU A 1 105 ? 39.803 42.446 60.903 1.00 16.89 185 LEU A O 1
ATOM 785 N N . GLY A 1 106 ? 39.170 40.449 61.734 1.00 16.61 186 GLY A N 1
ATOM 786 C CA . GLY A 1 106 ? 37.762 40.801 61.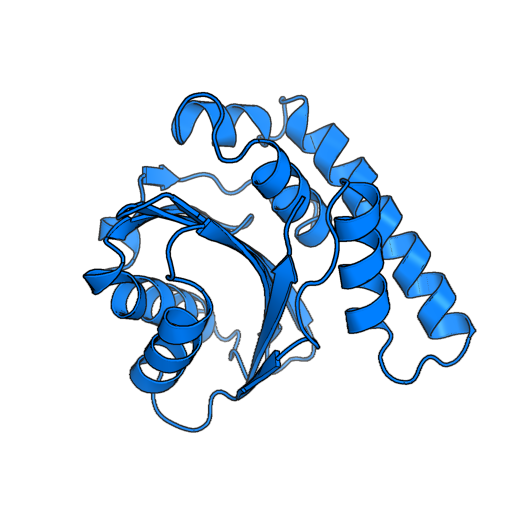751 1.00 16.95 186 GLY A CA 1
ATOM 787 C C . GLY A 1 106 ? 37.488 42.011 62.622 1.00 17.35 186 GLY A C 1
ATOM 788 O O . GLY A 1 106 ? 36.667 42.857 62.277 1.00 18.56 186 GLY A O 1
ATOM 789 N N . GLN A 1 107 ? 38.179 42.097 63.755 1.00 17.00 187 GLN A N 1
ATOM 790 C CA . GLN A 1 107 ? 38.002 43.215 64.673 1.00 18.17 187 GLN A CA 1
ATOM 791 C C . GLN A 1 107 ? 38.476 44.531 64.066 1.00 15.68 187 GLN A C 1
ATOM 792 O O . GLN A 1 107 ? 37.777 45.544 64.139 1.00 15.68 187 GLN A O 1
ATOM 798 N N . THR A 1 108 ? 39.664 44.517 63.470 1.00 15.34 188 THR A N 1
ATOM 799 C CA . THR A 1 108 ? 40.215 45.721 62.863 1.00 14.93 188 THR A CA 1
ATOM 800 C C . THR A 1 108 ? 39.328 46.217 61.729 1.00 14.75 188 THR A C 1
ATOM 801 O O . THR A 1 108 ? 39.015 47.405 61.649 1.00 16.63 188 THR A O 1
ATOM 805 N N . VAL A 1 109 ? 38.922 45.307 60.851 1.00 13.96 189 VAL A N 1
ATOM 806 C CA . VAL A 1 109 ? 38.070 45.680 59.731 1.00 14.06 189 VAL A CA 1
ATOM 807 C C . VAL A 1 109 ? 36.711 46.171 60.226 1.00 13.51 189 VAL A C 1
ATOM 808 O O . VAL A 1 109 ? 36.179 47.155 59.720 1.00 13.95 189 VAL A O 1
ATOM 812 N N . ALA A 1 110 ? 36.157 45.492 61.226 1.00 13.86 190 ALA A N 1
ATOM 813 C CA . ALA A 1 110 ? 34.864 45.882 61.780 1.00 13.96 190 ALA A CA 1
ATOM 814 C C . ALA A 1 110 ? 34.919 47.297 62.347 1.00 15.04 190 ALA A C 1
ATOM 815 O O . ALA A 1 110 ? 33.979 48.077 62.190 1.00 15.30 190 ALA A O 1
ATOM 817 N N . HIS A 1 111 ? 36.019 47.627 63.014 1.00 15.80 191 HIS A N 1
ATOM 818 C CA . HIS A 1 111 ? 36.173 48.958 63.587 1.00 17.39 191 HIS A CA 1
ATOM 819 C C . HIS A 1 111 ? 36.134 50.009 62.485 1.00 16.92 191 HIS A C 1
ATOM 820 O O . HIS A 1 111 ? 35.660 51.129 62.693 1.00 17.44 191 HIS A O 1
ATOM 827 N N . ASP A 1 112 ? 36.626 49.642 61.306 1.00 15.20 192 ASP A N 1
ATOM 828 C CA . ASP A 1 112 ? 36.649 50.569 60.182 1.00 15.03 192 ASP A CA 1
ATOM 829 C C . ASP A 1 112 ? 35.327 50.652 59.423 1.00 13.53 192 ASP A C 1
ATOM 830 O O . ASP A 1 112 ? 34.912 51.737 59.016 1.00 14.95 192 ASP A O 1
ATOM 835 N N . VAL A 1 113 ? 34.663 49.513 59.246 1.00 11.71 193 VAL A N 1
ATOM 836 C CA . VAL A 1 113 ? 33.436 49.476 58.459 1.00 11.96 193 VAL A CA 1
ATOM 837 C C . VAL A 1 113 ? 32.108 49.469 59.196 1.00 10.77 193 VAL A C 1
ATOM 838 O O . VAL A 1 113 ? 31.089 49.875 58.634 1.00 12.06 193 VAL A O 1
ATOM 842 N N . ALA A 1 114 ? 32.109 49.009 60.442 1.00 12.03 194 ALA A N 1
ATOM 843 C CA . ALA A 1 114 ? 30.880 48.960 61.220 1.00 12.93 194 ALA A CA 1
ATOM 844 C C . ALA A 1 114 ? 30.659 50.234 62.030 1.00 13.67 194 ALA A C 1
ATOM 845 O O . ALA A 1 114 ? 30.574 50.197 63.258 1.00 16.29 194 ALA A O 1
ATOM 847 N N . GLN A 1 115 ? 30.583 51.363 61.333 1.00 13.28 195 GLN A N 1
ATOM 848 C CA . GLN A 1 115 ? 30.331 52.657 61.962 1.00 12.49 195 GLN A CA 1
ATOM 849 C C . GLN A 1 115 ? 29.131 53.217 61.207 1.00 11.97 195 GLN A C 1
ATOM 850 O O . GLN A 1 115 ? 29.088 53.180 59.976 1.00 11.97 195 GLN A O 1
ATOM 856 N N . SER A 1 116 ? 28.152 53.726 61.943 1.00 11.91 196 SER A N 1
ATOM 857 C CA . SER A 1 116 ? 26.944 54.250 61.328 1.00 11.77 196 SER A CA 1
ATOM 858 C C . SER A 1 116 ? 27.199 55.201 60.163 1.00 11.87 196 SER A C 1
ATOM 859 O O . SER A 1 116 ? 28.024 56.113 60.254 1.00 12.58 196 SER A O 1
ATOM 862 N N . GLY A 1 117 ? 26.488 54.963 59.063 1.00 11.28 197 GLY A N 1
ATOM 863 C CA . GLY A 1 117 ? 26.609 55.801 57.886 1.00 12.22 197 GLY A CA 1
ATOM 864 C C . GLY A 1 117 ? 27.700 55.435 56.898 1.00 12.76 197 GLY A C 1
ATOM 865 O O . GLY A 1 117 ? 27.691 55.917 55.767 1.00 15.69 197 GLY A O 1
ATOM 866 N N . ARG A 1 118 ? 28.637 54.585 57.301 1.00 11.86 198 ARG A N 1
ATOM 867 C CA . ARG A 1 118 ? 29.727 54.210 56.404 1.00 11.65 198 ARG A CA 1
ATOM 868 C C . ARG A 1 1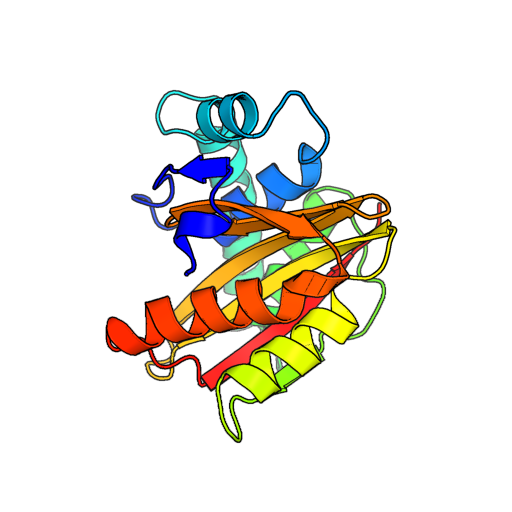18 ? 29.387 53.129 55.392 1.00 11.45 198 ARG A C 1
ATOM 869 O O . ARG A 1 118 ? 28.653 52.181 55.681 1.00 11.88 198 ARG A O 1
ATOM 877 N N . LYS A 1 119 ? 29.935 53.296 54.194 1.00 10.38 199 LYS A N 1
ATOM 878 C CA . LYS A 1 119 ? 29.757 52.347 53.104 1.00 10.96 199 LYS A CA 1
ATOM 879 C C . LYS A 1 119 ? 31.140 51.998 52.588 1.00 10.07 199 LYS A C 1
ATOM 880 O O . LYS A 1 119 ? 32.016 52.860 52.526 1.00 10.32 199 LYS A O 1
ATOM 886 N N . HIS A 1 120 ? 31.342 50.737 52.225 1.00 8.84 200 HIS A N 1
ATOM 887 C CA . HIS A 1 120 ? 32.641 50.310 51.719 1.00 9.81 200 HIS A CA 1
ATOM 888 C C . HIS A 1 120 ? 32.561 49.269 50.631 1.00 9.43 200 HIS A C 1
ATOM 889 O O . HIS A 1 120 ? 31.654 48.437 50.602 1.00 9.31 200 HIS A O 1
ATOM 896 N N . LEU A 1 121 ? 33.538 49.333 49.739 1.00 9.78 201 LEU A N 1
ATOM 897 C CA . LEU A 1 121 ? 33.730 48.305 48.733 1.00 9.72 201 LEU A CA 1
ATOM 898 C C . LEU A 1 121 ? 34.979 47.699 49.378 1.00 10.64 201 LEU A C 1
ATOM 899 O O . LEU A 1 121 ? 35.888 48.435 49.776 1.00 10.56 201 LEU A O 1
ATOM 904 N N . LEU A 1 122 ? 35.020 46.382 49.532 1.00 10.32 202 LEU A N 1
ATOM 905 C CA . LEU A 1 122 ? 36.175 45.738 50.142 1.00 11.67 202 LEU A CA 1
ATOM 906 C C . LEU A 1 122 ? 36.754 44.720 49.181 1.00 11.33 202 LEU A C 1
ATOM 907 O O . LEU A 1 122 ? 36.022 44.070 48.439 1.00 13.26 202 LEU A O 1
ATOM 912 N N . SER A 1 123 ? 38.070 44.582 49.183 1.00 11.80 203 SER A N 1
ATOM 913 C CA . SER A 1 123 ? 38.698 43.601 48.318 1.00 12.76 203 SER A CA 1
ATOM 914 C C . SER A 1 123 ? 39.459 42.597 49.171 1.00 12.87 203 SER A C 1
ATOM 915 O O . SER A 1 123 ? 40.208 42.974 50.072 1.00 13.51 203 SER A O 1
ATOM 918 N N . LEU A 1 124 ? 39.224 41.315 48.911 1.00 14.09 204 LEU A N 1
ATOM 919 C CA . LEU A 1 124 ? 39.901 40.244 49.630 1.00 14.77 204 LEU A CA 1
ATOM 920 C C . LEU A 1 124 ? 41.039 39.783 48.739 1.00 15.30 204 LEU A C 1
ATOM 921 O O . LEU A 1 124 ? 40.816 39.402 47.590 1.00 16.97 204 LEU A O 1
ATOM 926 N N . ARG A 1 125 ? 42.260 39.840 49.261 1.00 16.35 205 ARG A N 1
ATOM 927 C CA . ARG A 1 125 ? 43.431 39.425 48.503 1.00 19.77 205 ARG A CA 1
ATOM 928 C C . ARG A 1 125 ? 43.843 38.018 48.905 1.00 21.65 205 ARG A C 1
ATOM 929 O O . ARG A 1 125 ? 44.551 37.824 49.892 1.00 23.60 205 ARG A O 1
ATOM 931 N N . PHE A 1 126 ? 43.382 37.039 48.137 1.00 24.13 206 PHE A N 1
ATOM 932 C CA . PHE A 1 126 ? 43.700 35.644 48.403 1.00 27.32 206 PHE A CA 1
ATOM 933 C C . PHE A 1 126 ? 45.183 35.405 48.142 1.00 29.44 206 PHE A C 1
ATOM 934 O O . PHE A 1 126 ? 45.698 35.752 47.078 1.00 31.99 206 PHE A O 1
ATOM 942 N N . ALA A 1 127 ? 45.861 34.823 49.129 1.00 31.55 207 ALA A N 1
ATOM 943 C CA . ALA A 1 127 ? 47.289 34.531 49.045 1.00 32.86 207 ALA A CA 1
ATOM 944 C C . ALA A 1 127 ? 47.721 34.130 47.640 1.00 33.57 207 ALA A C 1
ATOM 945 O O . ALA A 1 127 ? 48.846 34.412 47.224 1.00 34.47 207 ALA A O 1
ATOM 947 N N . ASN A 1 128 ? 46.825 33.469 46.913 1.00 34.02 208 ASN A N 1
ATOM 948 C CA . ASN A 1 128 ? 47.115 33.038 45.551 1.00 34.28 208 ASN A CA 1
ATOM 949 C C . ASN A 1 128 ? 46.875 34.178 44.561 1.00 34.24 208 ASN A C 1
ATOM 950 O O . ASN A 1 128 ? 46.292 33.976 43.495 1.00 35.20 208 ASN A O 1
ATOM 952 N N . VAL A 1 129 ? 47.329 35.372 44.935 1.00 33.45 209 VAL A N 1
ATOM 953 C CA . VAL A 1 129 ? 47.207 36.586 44.127 1.00 32.28 209 VAL A CA 1
ATOM 954 C C . VAL A 1 129 ? 45.827 36.875 43.532 1.00 30.75 209 VAL A C 1
ATOM 955 O O . VAL A 1 129 ? 45.658 37.859 42.809 1.00 30.20 209 VAL A O 1
ATOM 959 N N . GLN A 1 130 ? 44.843 36.033 43.832 1.00 28.87 210 GLN A N 1
ATOM 960 C CA . GLN A 1 130 ? 43.494 36.242 43.312 1.00 26.43 210 GLN A CA 1
ATOM 961 C C . GLN A 1 130 ? 42.722 37.190 44.218 1.00 25.35 210 GLN A C 1
ATOM 962 O O . GLN A 1 130 ? 42.858 37.147 45.443 1.00 26.12 210 GLN A O 1
ATOM 968 N N . GLY A 1 131 ? 41.910 38.044 43.609 1.00 23.10 211 GLY A N 1
ATOM 969 C CA . GLY A 1 131 ? 41.128 38.988 44.378 1.00 20.25 211 GLY A CA 1
ATOM 970 C C . GLY A 1 131 ? 39.645 38.685 44.334 1.00 16.67 211 GLY A C 1
ATOM 971 O O . GLY A 1 131 ? 39.169 37.922 43.488 1.00 17.06 211 GLY A O 1
ATOM 972 N N . HIS A 1 132 ? 38.918 39.285 45.269 1.00 12.97 212 HIS A N 1
ATOM 973 C CA . HIS A 1 132 ? 37.475 39.120 45.362 1.00 11.21 212 HIS A CA 1
ATOM 974 C C . HIS A 1 132 ? 36.853 40.304 46.091 1.00 13.28 212 HIS A C 1
ATOM 975 O O . HIS A 1 132 ? 37.184 40.593 47.244 1.00 15.46 212 HIS A O 1
ATOM 982 N N . ALA A 1 133 ? 35.923 40.965 45.420 1.00 9.95 213 ALA A N 1
ATOM 983 C CA . ALA A 1 133 ? 35.276 42.139 45.973 1.00 9.34 213 ALA A CA 1
ATOM 984 C C . ALA A 1 133 ? 33.947 41.851 46.650 1.00 8.98 213 ALA A C 1
ATOM 985 O O . ALA A 1 133 ? 33.158 41.034 46.175 1.00 9.93 213 ALA A O 1
ATOM 987 N N . ILE A 1 134 ? 33.724 42.523 47.774 1.00 8.18 214 ILE A N 1
ATOM 988 C CA . ILE A 1 134 ? 32.482 42.421 48.525 1.00 8.59 214 ILE A CA 1
ATOM 989 C C . ILE A 1 134 ? 32.137 43.850 48.936 1.00 7.41 214 ILE A C 1
ATOM 990 O O . ILE A 1 134 ? 32.911 44.778 48.692 1.00 7.77 214 ILE A O 1
ATOM 995 N N . ALA A 1 135 ? 30.976 44.047 49.546 1.00 8.19 215 ALA A N 1
ATOM 996 C CA . ALA A 1 135 ? 30.584 45.389 49.953 1.00 8.35 215 ALA A CA 1
ATOM 997 C C . ALA A 1 135 ? 29.833 45.367 51.267 1.00 8.08 215 ALA A C 1
ATOM 998 O O . ALA A 1 135 ? 29.325 44.334 51.697 1.00 8.61 215 ALA A O 1
ATOM 1000 N N . CYS A 1 136 ? 29.766 46.517 51.917 1.00 8.02 216 CYS A N 1
ATOM 1001 C CA . CYS A 1 136 ? 29.039 46.608 53.170 1.00 9.41 216 CYS A CA 1
ATOM 1002 C C . CYS A 1 136 ? 28.539 48.024 53.394 1.00 9.35 216 CYS A C 1
ATOM 1003 O O . CYS A 1 136 ? 29.078 48.988 52.846 1.00 9.79 216 CYS A O 1
ATOM 1006 N N . SER A 1 137 ? 27.478 48.130 54.184 1.00 10.05 217 SER A N 1
ATOM 1007 C CA . SER A 1 137 ? 26.865 49.408 54.497 1.00 10.68 217 SER A CA 1
ATOM 1008 C C . SER A 1 137 ? 26.327 49.330 55.910 1.00 10.43 217 SER A C 1
ATOM 1009 O O . SER A 1 137 ? 25.672 48.355 56.283 1.00 12.08 217 SER A O 1
ATOM 1012 N N . CYS A 1 138 ? 26.614 50.357 56.697 1.00 10.15 218 CYS A N 1
ATOM 1013 C CA . CYS A 1 138 ? 26.157 50.394 58.072 1.00 12.32 218 CYS A CA 1
ATOM 1014 C C . CYS A 1 138 ? 25.092 51.471 58.196 1.00 13.82 218 CYS A C 1
ATOM 1015 O O . CYS A 1 138 ? 25.373 52.660 58.025 1.00 14.46 218 CYS A O 1
ATOM 1018 N N . GLU A 1 139 ? 23.864 51.028 58.455 1.00 16.40 219 GLU A N 1
ATOM 1019 C CA . GLU A 1 139 ? 22.708 51.906 58.611 1.00 17.69 219 GLU A CA 1
ATOM 1020 C C . GLU A 1 139 ? 22.316 51.930 60.086 1.00 18.74 219 GLU A C 1
ATOM 1021 O O . GLU A 1 139 ? 21.606 51.044 60.556 1.00 17.92 219 GLU A O 1
ATOM 1027 N N . GLY A 1 140 ? 22.778 52.941 60.814 1.00 17.82 220 GLY A N 1
ATOM 1028 C CA . GLY A 1 140 ? 22.463 53.021 62.229 1.00 17.71 220 GLY A CA 1
ATOM 1029 C C . GLY A 1 140 ? 23.081 51.850 62.970 1.00 17.06 220 GLY A C 1
ATOM 1030 O O . GLY A 1 140 ? 24.293 51.656 62.921 1.00 18.84 220 GLY A O 1
ATOM 1031 N N . SER A 1 141 ? 22.253 51.060 63.648 1.00 17.05 221 SER A N 1
ATOM 1032 C CA . SER A 1 141 ? 22.747 49.902 64.388 1.00 16.96 221 SER A CA 1
ATOM 1033 C C . SER A 1 141 ? 22.867 48.662 63.502 1.00 16.61 221 SER A C 1
ATOM 1034 O O . SER A 1 141 ? 23.469 47.665 63.896 1.00 17.62 221 SER A O 1
ATOM 1037 N N . GLN A 1 142 ? 22.304 48.741 62.301 1.00 15.69 222 GLN A N 1
ATOM 1038 C CA . GLN A 1 142 ? 22.305 47.624 61.358 1.00 15.68 222 GLN A CA 1
ATOM 1039 C C . GLN A 1 142 ? 23.486 47.586 60.382 1.00 14.67 222 GLN A C 1
ATOM 1040 O O . GLN A 1 142 ? 23.644 48.477 59.547 1.00 18.13 222 GLN A O 1
ATOM 1046 N N . PHE A 1 143 ? 24.305 46.544 60.490 1.00 11.86 223 PHE A N 1
ATOM 1047 C CA . PHE A 1 143 ? 25.451 46.370 59.602 1.00 11.61 223 PHE A CA 1
ATOM 1048 C C . PHE A 1 143 ? 25.088 45.339 58.534 1.00 11.24 223 PHE A C 1
ATOM 1049 O O . PHE A 1 143 ? 24.736 44.203 58.855 1.00 11.76 223 PHE A O 1
ATOM 1057 N N . LYS A 1 144 ? 25.166 45.746 57.270 1.00 10.46 224 LYS A N 1
ATOM 1058 C CA . LYS A 1 144 ? 24.844 44.870 56.143 1.00 10.74 224 LYS A CA 1
ATOM 1059 C C . LYS A 1 144 ? 26.106 44.553 55.351 1.00 10.08 224 LYS A C 1
ATOM 1060 O O . LYS A 1 144 ? 26.911 45.442 55.086 1.00 10.37 224 LYS A O 1
ATOM 1066 N N . LEU A 1 145 ? 26.268 43.292 54.963 1.00 9.78 225 LEU A N 1
ATOM 1067 C CA . LEU A 1 145 ? 27.425 42.889 54.178 1.00 10.06 225 LEU A CA 1
ATOM 1068 C C . LEU A 1 145 ? 26.974 41.979 53.046 1.00 9.36 225 LEU A C 1
ATOM 1069 O O . LEU A 1 145 ? 26.191 41.050 53.252 1.00 10.09 225 LEU A O 1
ATOM 1074 N N . PHE A 1 146 ? 27.463 42.261 51.845 1.00 8.07 226 PHE A N 1
ATOM 1075 C CA . PHE A 1 146 ? 27.122 41.473 50.668 1.00 8.24 226 PHE A CA 1
ATOM 1076 C C . PHE A 1 146 ? 28.368 40.881 50.030 1.00 7.34 226 PHE A C 1
ATOM 1077 O O . PHE A 1 146 ? 29.322 41.600 49.715 1.00 7.99 226 PHE A O 1
ATOM 1085 N N . ASP A 1 147 ? 28.363 39.564 49.863 1.00 7.70 227 ASP A N 1
ATOM 1086 C CA . ASP A 1 147 ? 29.463 38.865 49.210 1.00 7.35 227 ASP A CA 1
ATOM 1087 C C . ASP A 1 147 ? 28.815 38.204 47.995 1.00 7.36 227 ASP A C 1
ATOM 1088 O O . ASP A 1 147 ? 27.970 37.325 48.146 1.00 7.81 227 ASP A O 1
ATOM 1093 N N . PRO A 1 148 ? 29.195 38.622 46.778 1.00 7.55 228 PRO A N 1
ATOM 1094 C CA . PRO A 1 148 ? 28.625 38.048 45.554 1.00 8.74 228 PRO A CA 1
ATOM 1095 C C . PRO A 1 148 ? 28.606 36.514 45.492 1.00 8.40 228 PRO A C 1
ATOM 1096 O O . PRO A 1 148 ? 27.731 35.933 44.849 1.00 8.65 228 PRO A O 1
ATOM 1100 N N . ASN A 1 149 ? 29.566 35.859 46.143 1.00 8.22 229 ASN A N 1
ATOM 1101 C CA . ASN A 1 149 ? 29.627 34.397 46.140 1.00 9.73 229 ASN A CA 1
ATOM 1102 C C . ASN A 1 149 ? 28.641 33.743 47.098 1.00 9.67 229 ASN A C 1
ATOM 1103 O O . ASN A 1 149 ? 28.297 32.573 46.923 1.00 10.04 229 ASN A O 1
ATOM 1108 N N . LEU A 1 150 ? 28.180 34.495 48.097 1.00 9.30 230 LEU A N 1
ATOM 1109 C CA . LEU A 1 150 ? 27.319 33.945 49.141 1.00 9.58 230 LEU A CA 1
ATOM 1110 C C . LEU A 1 150 ? 25.949 34.566 49.361 1.00 9.81 230 LEU A C 1
ATOM 1111 O O . LEU A 1 150 ? 24.987 33.854 49.660 1.00 11.46 230 LEU A O 1
ATOM 1116 N N . GLY A 1 151 ? 25.858 35.884 49.241 1.00 9.00 231 GLY A N 1
ATOM 1117 C CA . GLY A 1 151 ? 24.589 36.553 49.461 1.00 9.15 231 GLY A CA 1
ATOM 1118 C C . GLY A 1 151 ? 24.747 37.680 50.462 1.00 8.20 231 GLY A C 1
ATOM 1119 O O . GLY A 1 151 ? 25.851 38.209 50.642 1.00 8.72 231 GLY A O 1
ATOM 1120 N N . GLU A 1 152 ? 23.651 38.047 51.122 1.00 9.25 232 GLU A N 1
ATOM 1121 C CA . GLU A 1 152 ? 23.684 39.134 52.089 1.00 9.71 232 GLU A CA 1
ATOM 1122 C C . GLU A 1 152 ? 23.631 38.642 53.528 1.00 9.14 232 GLU A C 1
ATOM 1123 O O . GLU A 1 152 ? 22.908 37.693 53.857 1.00 10.00 232 GLU A O 1
ATOM 1129 N N . PHE A 1 153 ? 24.416 39.300 54.373 1.00 9.25 233 PHE A N 1
ATOM 1130 C CA . PHE A 1 153 ? 24.499 38.990 55.793 1.00 9.98 233 PHE A CA 1
ATOM 1131 C C . PHE A 1 153 ? 24.228 40.272 56.559 1.00 9.76 233 PHE A C 1
ATOM 1132 O O . PHE A 1 153 ? 24.445 41.372 56.045 1.00 10.50 233 PHE A O 1
ATOM 1140 N N . GLN A 1 154 ? 23.756 40.129 57.789 1.00 10.37 234 GLN A N 1
ATOM 1141 C CA . GLN A 1 154 ? 23.473 41.282 58.626 1.00 11.24 234 GLN A CA 1
ATOM 1142 C C . GLN A 1 154 ? 23.789 40.978 60.076 1.00 11.77 234 GLN A C 1
ATOM 1143 O O . GLN A 1 154 ? 23.656 39.838 60.532 1.00 12.12 234 GLN A O 1
ATOM 1149 N N . SER A 1 155 ? 24.224 42.008 60.792 1.00 11.62 235 SER A N 1
ATOM 1150 C CA . SER A 1 155 ? 24.552 41.884 62.204 1.00 11.70 235 SER A CA 1
ATOM 1151 C C . SER A 1 155 ? 24.418 43.255 62.832 1.00 11.88 235 SER A C 1
ATOM 1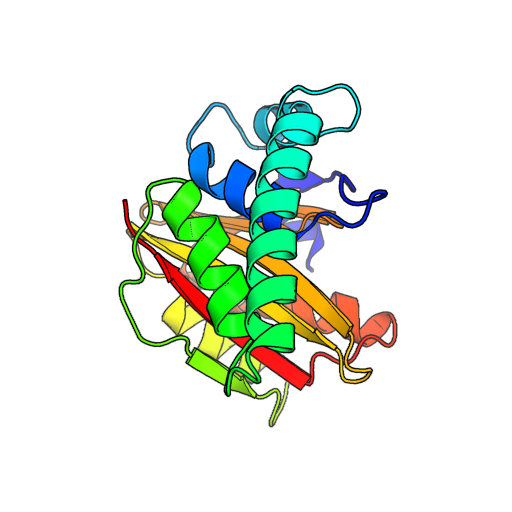152 O O . SER A 1 155 ? 24.251 44.256 62.141 1.00 11.25 235 SER A O 1
ATOM 1155 N N . SER A 1 156 ? 24.462 43.295 64.153 1.00 12.49 236 SER A N 1
ATOM 1156 C CA . SER A 1 156 ? 24.425 44.571 64.842 1.00 12.43 236 SER A CA 1
ATOM 1157 C C . SER A 1 156 ? 25.859 45.069 64.657 1.00 12.13 236 SER A C 1
ATOM 1158 O O . SER A 1 156 ? 26.735 44.302 64.248 1.00 12.38 236 SER A O 1
ATOM 1161 N N . ARG A 1 157 ? 26.119 46.338 64.944 1.00 12.57 237 ARG A N 1
ATOM 1162 C CA . ARG A 1 157 ? 27.485 46.822 64.816 1.00 11.94 237 ARG A CA 1
ATOM 1163 C C . ARG A 1 157 ? 28.335 46.039 65.822 1.00 11.65 237 ARG A C 1
ATOM 1164 O O . ARG A 1 157 ? 29.498 45.735 65.566 1.00 12.99 237 ARG A O 1
ATOM 1172 N N . SER A 1 158 ? 27.726 45.694 66.955 1.00 12.44 238 SER A N 1
ATOM 1173 C CA . SER A 1 158 ? 28.399 44.950 68.017 1.00 13.10 238 SER A CA 1
ATOM 1174 C C . SER A 1 158 ? 28.970 43.609 67.563 1.00 12.74 238 SER A C 1
ATOM 1175 O O . SER A 1 158 ? 30.079 43.232 67.946 1.00 14.84 238 SER A O 1
ATOM 1178 N N . ALA A 1 159 ? 28.203 42.889 66.749 1.00 13.05 239 ALA A N 1
ATOM 1179 C CA . ALA A 1 159 ? 28.609 41.568 66.275 1.00 13.13 239 ALA A CA 1
ATOM 1180 C C . ALA A 1 159 ? 29.346 41.551 64.939 1.00 12.78 239 ALA A C 1
ATOM 1181 O O . ALA A 1 159 ? 29.721 40.486 64.449 1.00 13.80 239 ALA A O 1
ATOM 1183 N N . ALA A 1 160 ? 29.566 42.723 64.355 1.00 12.16 240 ALA A N 1
ATOM 1184 C CA . ALA A 1 160 ? 30.260 42.803 63.075 1.00 10.45 240 ALA A CA 1
ATOM 1185 C C . ALA A 1 160 ? 31.607 42.068 63.077 1.00 12.40 240 ALA A C 1
ATOM 1186 O O . ALA A 1 160 ? 31.967 41.433 62.092 1.00 11.53 240 ALA A O 1
ATOM 1188 N N . PRO A 1 161 ? 32.375 42.152 64.177 1.00 12.55 241 PRO A N 1
ATOM 1189 C CA . PRO A 1 161 ? 33.662 41.447 64.186 1.00 13.14 241 PRO A CA 1
ATOM 1190 C C . PRO A 1 161 ? 33.497 39.943 63.975 1.00 12.28 241 PRO A C 1
ATOM 1191 O O . PRO A 1 161 ? 34.321 39.307 63.318 1.00 14.84 241 PRO A O 1
ATOM 1195 N N . GLN A 1 162 ? 32.429 39.387 64.543 1.00 12.86 242 GLN A N 1
ATOM 1196 C CA . GLN A 1 162 ? 32.147 37.960 64.437 1.00 13.46 242 GLN A CA 1
ATOM 1197 C C . GLN A 1 162 ? 31.743 37.595 63.017 1.00 14.82 242 GLN A C 1
ATOM 1198 O O . GLN A 1 162 ? 32.131 36.548 62.503 1.00 14.03 242 GLN A O 1
ATOM 1200 N N . LEU A 1 163 ? 30.957 38.461 62.388 1.00 13.57 243 LEU A N 1
ATOM 1201 C CA . LEU A 1 163 ? 30.514 38.224 61.021 1.00 13.68 243 LEU A CA 1
ATOM 1202 C C . LEU A 1 163 ? 31.709 38.261 60.074 1.00 12.83 243 LEU A C 1
ATOM 1203 O O . LEU A 1 163 ? 31.884 37.365 59.250 1.00 12.80 243 LEU A O 1
ATOM 1208 N N . ILE A 1 164 ? 32.545 39.285 60.201 1.00 12.95 244 ILE A N 1
ATOM 1209 C CA . ILE A 1 164 ? 33.709 39.393 59.336 1.00 13.56 244 ILE A CA 1
ATOM 1210 C C . ILE A 1 164 ? 34.680 38.233 59.564 1.00 13.64 244 ILE A C 1
ATOM 1211 O O . ILE A 1 164 ? 35.220 37.680 58.606 1.00 12.72 244 ILE A O 1
ATOM 1216 N N . LYS A 1 165 ? 34.905 37.857 60.821 1.00 13.51 245 LYS A N 1
ATOM 1217 C CA . LYS A 1 165 ? 35.798 36.738 61.103 1.00 14.09 245 LYS A CA 1
ATOM 1218 C C . LYS A 1 165 ? 35.242 35.490 60.420 1.00 13.91 245 LYS A C 1
ATOM 1219 O O . LYS A 1 165 ? 35.988 34.703 59.839 1.00 13.29 245 LYS A O 1
ATOM 1225 N N . GLY A 1 166 ? 33.926 35.317 60.496 1.00 12.92 246 GLY A N 1
ATOM 1226 C CA . GLY A 1 166 ? 33.294 34.168 59.874 1.00 13.03 246 GLY A CA 1
ATOM 1227 C C . GLY A 1 166 ? 33.540 34.112 58.377 1.00 12.64 246 GLY A C 1
ATOM 1228 O O . GLY A 1 166 ? 33.768 33.039 57.816 1.00 13.43 246 GLY A O 1
ATOM 1229 N N . LEU A 1 167 ? 33.496 35.268 57.722 1.00 11.77 247 LEU A N 1
ATOM 1230 C CA . LEU A 1 167 ? 33.721 35.331 56.286 1.00 11.75 247 LEU A CA 1
ATOM 1231 C C . LEU A 1 167 ? 35.165 34.951 55.967 1.00 13.14 247 LEU A C 1
ATOM 1232 O O . LEU A 1 167 ? 35.425 34.194 55.034 1.00 12.56 247 LEU A O 1
ATOM 1237 N N . ILE A 1 168 ? 36.104 35.480 56.743 1.00 13.38 248 ILE A N 1
ATOM 1238 C CA . ILE A 1 168 ? 37.510 35.168 56.534 1.00 13.73 248 ILE A CA 1
ATOM 1239 C C . ILE A 1 168 ? 37.751 33.671 56.724 1.00 14.18 248 ILE A C 1
ATOM 1240 O O . ILE A 1 168 ? 38.428 33.038 55.914 1.00 14.00 248 ILE A O 1
ATOM 1245 N N . ASP A 1 169 ? 37.193 33.106 57.791 1.00 14.32 249 ASP A N 1
ATOM 1246 C CA . ASP A 1 169 ? 37.369 31.682 58.058 1.00 15.27 249 ASP A CA 1
ATOM 1247 C C . ASP A 1 169 ? 36.755 30.842 56.948 1.00 15.01 249 ASP A C 1
ATOM 1248 O O . ASP A 1 169 ? 37.269 29.775 56.609 1.00 15.59 249 ASP A O 1
ATOM 1253 N N . 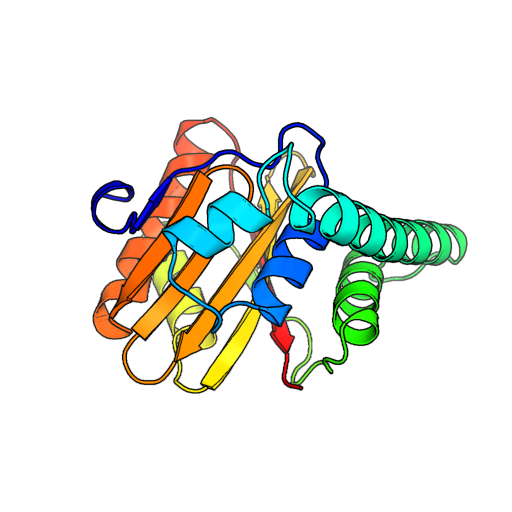HIS A 1 170 ? 35.651 31.325 56.387 1.00 13.56 250 HIS A N 1
ATOM 1254 C CA . HIS A 1 170 ? 34.976 30.621 55.304 1.00 13.14 250 HIS A CA 1
ATOM 1255 C C . HIS A 1 170 ? 35.936 30.424 54.136 1.00 12.91 250 HIS A C 1
ATOM 1256 O O . HIS A 1 170 ? 36.096 29.313 53.626 1.00 13.61 250 HIS A O 1
ATOM 1263 N N . TYR A 1 171 ? 36.575 31.505 53.707 1.00 11.61 251 TYR A N 1
ATOM 1264 C CA . TYR A 1 171 ? 37.499 31.412 52.592 1.00 12.20 251 TYR A CA 1
ATOM 1265 C C . TYR A 1 171 ? 38.753 30.623 52.934 1.00 13.25 251 TYR A C 1
ATOM 1266 O O . TYR A 1 171 ? 39.226 29.831 52.121 1.00 12.33 251 TYR A O 1
ATOM 1275 N N . ASN A 1 172 ? 39.288 30.817 54.135 1.00 13.42 252 ASN A N 1
ATOM 1276 C CA . ASN A 1 172 ? 40.479 30.075 54.524 1.00 16.06 252 ASN A CA 1
ATOM 1277 C C . ASN A 1 172 ? 40.190 28.576 54.552 1.00 16.46 252 ASN A C 1
ATOM 1278 O O . ASN A 1 172 ? 41.047 27.766 54.188 1.00 17.56 252 ASN A O 1
ATOM 1283 N N . SER A 1 173 ? 38.981 28.207 54.966 1.00 16.88 253 SER A N 1
ATOM 1284 C CA . SER A 1 173 ? 38.598 26.799 55.035 1.00 18.15 253 SER A CA 1
ATOM 1285 C C . SER A 1 173 ? 38.527 26.177 53.641 1.00 18.86 253 SER A C 1
ATOM 1286 O O . SER A 1 173 ? 38.574 24.953 53.495 1.00 20.23 253 SER A O 1
ATOM 1289 N N . LEU A 1 174 ? 38.409 27.023 52.623 1.00 17.16 254 LEU A N 1
ATOM 1290 C CA . LEU A 1 174 ? 38.335 26.564 51.239 1.00 17.70 254 LEU A CA 1
ATOM 1291 C C . LEU A 1 174 ? 39.689 26.711 50.555 1.00 15.90 254 LEU A C 1
ATOM 1292 O O . LEU A 1 174 ? 39.801 26.577 49.337 1.00 16.74 254 LEU A O 1
ATOM 1297 N N . ASN A 1 175 ? 40.709 26.998 51.357 1.00 15.59 255 ASN A N 1
ATOM 1298 C CA . ASN A 1 175 ? 42.076 27.161 50.882 1.00 16.76 255 ASN A CA 1
ATOM 1299 C C . ASN A 1 175 ? 42.326 28.432 50.082 1.00 18.25 255 ASN A C 1
ATOM 1300 O O . ASN A 1 175 ? 43.172 28.465 49.188 1.00 19.51 255 ASN A O 1
ATOM 1305 N N . TYR A 1 176 ? 41.576 29.479 50.411 1.00 18.24 256 TYR A N 1
ATOM 1306 C CA . TYR A 1 176 ? 41.745 30.781 49.776 1.00 20.13 256 TYR A CA 1
ATOM 1307 C C . TYR A 1 176 ? 42.196 31.719 50.889 1.00 21.64 256 TYR A C 1
ATOM 1308 O O . TYR A 1 176 ? 41.426 32.557 51.361 1.00 23.86 256 TYR A O 1
ATOM 1317 N N . ASP A 1 177 ? 43.445 31.555 51.313 1.00 21.74 257 ASP A N 1
ATOM 1318 C CA . ASP A 1 177 ? 44.017 32.364 52.384 1.00 22.71 257 ASP A CA 1
ATOM 1319 C C . ASP A 1 177 ? 43.901 33.858 52.122 1.00 21.86 257 ASP A C 1
ATOM 1320 O O . ASP A 1 177 ? 44.457 34.374 51.155 1.00 21.65 257 ASP A O 1
ATOM 1325 N N . VAL A 1 178 ? 43.174 34.547 52.994 1.00 20.19 258 VAL A N 1
ATOM 1326 C CA . VAL A 1 178 ? 42.998 35.986 52.868 1.00 20.86 258 VAL A CA 1
ATOM 1327 C C . VAL A 1 178 ? 44.236 36.662 53.449 1.00 19.94 258 VAL A C 1
ATOM 1328 O O . VAL A 1 178 ? 44.345 36.840 54.661 1.00 21.10 258 VAL A O 1
ATOM 1332 N N . ALA A 1 179 ? 45.166 37.026 52.574 1.00 18.45 259 ALA A N 1
ATOM 1333 C CA . ALA A 1 179 ? 46.411 37.670 52.984 1.00 18.18 259 ALA A CA 1
ATOM 1334 C C . ALA A 1 179 ? 46.158 39.055 53.567 1.00 18.40 259 ALA A C 1
ATOM 1335 O O . ALA A 1 179 ? 46.827 39.476 54.515 1.00 18.53 259 ALA A O 1
ATOM 1337 N N . CYS A 1 180 ? 45.197 39.764 52.987 1.00 16.49 260 CYS A N 1
ATOM 1338 C CA . CYS A 1 180 ? 44.848 41.095 53.460 1.00 16.66 260 CYS A CA 1
ATOM 1339 C C . CYS A 1 180 ? 43.501 41.524 52.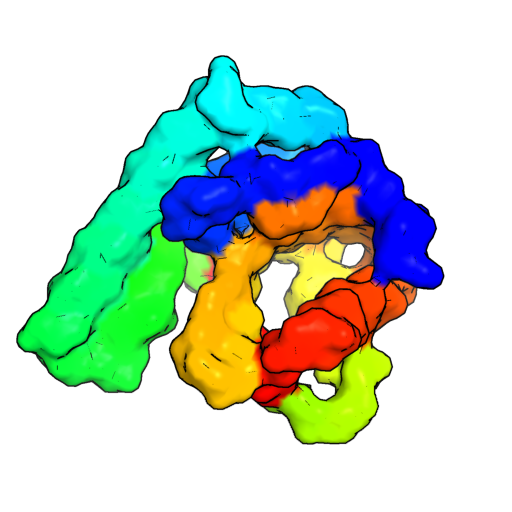904 1.00 15.77 260 CYS A C 1
ATOM 1340 O O . CYS A 1 180 ? 42.957 40.900 51.993 1.00 16.06 260 CYS A O 1
ATOM 1343 N N . VAL A 1 181 ? 42.964 42.591 53.480 1.00 15.12 261 VAL A N 1
ATOM 1344 C CA . VAL A 1 181 ? 41.689 43.140 53.058 1.00 14.10 261 VAL A CA 1
ATOM 1345 C C . VAL A 1 181 ? 41.905 44.615 52.768 1.00 14.05 261 VAL A C 1
ATOM 1346 O O . VAL A 1 181 ? 42.435 45.343 53.608 1.00 13.49 261 VAL A O 1
ATOM 1350 N N . ASN A 1 182 ? 41.521 45.052 51.574 1.00 11.99 262 ASN A N 1
ATOM 1351 C CA . ASN A 1 182 ? 41.648 46.461 51.225 1.00 13.31 262 ASN A CA 1
ATOM 1352 C C . ASN A 1 182 ? 40.285 47.105 51.426 1.00 13.36 262 ASN A C 1
ATOM 1353 O O . ASN A 1 182 ? 39.262 46.557 51.012 1.00 14.19 262 ASN A O 1
ATOM 1358 N N . GLU A 1 183 ? 40.274 48.268 52.060 1.00 12.86 263 GLU A N 1
ATOM 1359 C CA . GLU A 1 183 ? 39.032 48.973 52.324 1.00 12.42 263 GLU A CA 1
ATOM 1360 C C . GLU A 1 183 ? 38.916 50.229 51.482 1.00 11.96 263 GLU A C 1
ATOM 1361 O O . GLU A 1 183 ? 39.842 51.038 51.433 1.00 13.06 263 GLU A O 1
ATOM 1367 N N . PHE A 1 184 ? 37.778 50.382 50.817 1.00 10.61 264 PHE A N 1
ATOM 1368 C CA . PHE A 1 184 ? 37.505 51.566 50.018 1.00 10.53 264 PHE A CA 1
ATOM 1369 C C . PHE A 1 184 ? 36.281 52.214 50.650 1.00 10.52 264 PHE A C 1
ATOM 1370 O O . PHE A 1 184 ? 35.148 51.784 50.421 1.00 10.73 264 PHE A O 1
ATOM 1378 N N . ARG A 1 185 ? 36.524 53.230 51.472 1.00 11.09 265 ARG A N 1
ATOM 1379 C CA . ARG A 1 185 ? 35.459 53.946 52.163 1.00 11.77 265 ARG A CA 1
ATOM 1380 C C . ARG A 1 185 ? 34.846 54.953 51.204 1.00 12.61 265 ARG A C 1
ATOM 1381 O O . ARG A 1 185 ? 35.534 55.843 50.703 1.00 13.43 265 ARG A O 1
ATOM 1389 N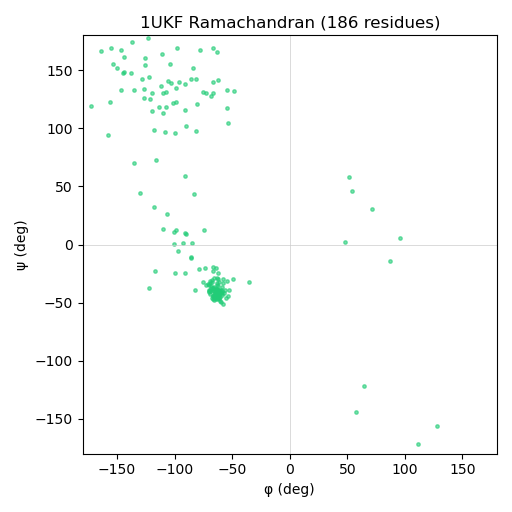 N . VAL A 1 186 ? 33.548 54.813 50.956 1.00 12.43 266 VAL A N 1
ATOM 1390 C CA . VAL A 1 186 ? 32.862 55.687 50.016 1.00 12.92 266 VAL A CA 1
ATOM 1391 C C . VAL A 1 186 ? 31.634 56.379 50.597 1.00 13.56 266 VAL A C 1
ATOM 1392 O O . VAL A 1 186 ? 31.076 55.947 51.604 1.00 14.74 266 VAL A O 1
ATOM 1396 N N . SER A 1 187 ? 31.231 57.463 49.942 1.00 14.31 267 SER A N 1
ATOM 1397 C CA . SER A 1 187 ? 30.058 58.231 50.338 1.00 16.88 267 SER A CA 1
ATOM 1398 C C . SER A 1 187 ? 29.494 58.837 49.057 1.00 17.80 267 SER A C 1
ATOM 1399 O O . SER A 1 187 ? 30.236 59.082 48.105 1.00 17.95 267 SER A O 1
ATOM 1402 N N . VAL A 1 188 ? 28.189 59.077 49.024 1.00 20.65 268 VAL A N 1
ATOM 1403 C CA . VAL A 1 188 ? 27.570 59.647 47.832 1.00 23.92 268 VAL A CA 1
ATOM 1404 C C . VAL A 1 188 ? 28.044 61.081 47.593 1.00 25.12 268 VAL A C 1
ATOM 1405 O O . VAL A 1 188 ? 28.444 61.746 48.572 1.00 26.44 268 VAL A O 1
#

GO terms:
  GO:0008233 peptidase activity (F, TAS)